Protein AF-A0AAE0BS01-F1 (afdb_monomer)

InterPro domains:
  IPR052055 Hepadnavirus polymerase/reverse transcriptase [PTHR33050] (4-225)

Mean predicted aligned error: 7.92 Å

Organism: NCBI:txid36881

Nearest PDB structures (foldseek):
  6is0-assembly1_A  TM=4.738E-01  e=2.553E-04  Danio rerio
  2ehg-assembly1_A  TM=6.381E-01  e=3.596E-02  Sulfurisphaera tokodaii str. 7
  3hst-assembly4_D  TM=6.557E-01  e=1.379E-01  Mycobacterium tuberculosis
  5dmr-assembly1_A  TM=6.560E-01  e=1.169E+00  Moloney murine leukemia virus isolate Shinnick
  2hb5-assembly1_A  TM=5.130E-01  e=3.511E+00  Moloney murine leukemia virus

Sequence (337 aa):
MDASGWQGGIAYQDRRHIVDFPAHERAPHKSSNFREASTFASTVELLGPEFAGGRMLGRSDNSTTVSLVNRQGTMASELWPVCERLFRAARLYDLDVAAEHIPGKENDLSDGLLRYVRHKDYSDWQYRRDEFESLGQHTVYPFTLDGGADPVGTNSHLPRFCSVVDSFLRRDLRGEHVYASPDFSVIGEYLKHFLEHYRSSPGDTSGVFVLPVWDTYDWWPLVRGGRVLKYYPRGSHLFTSPEWRHLQQPDGSYAFGSERAFRGPTHWAVVVLYFPPTVPCRRGVTGAQAVGEAGGRGAGRRVPVLSGDAQRDRRLLSGLRPDVVPAMLYGQHSTAA

Structure (mmCIF, N/CA/C/O backbone):
data_AF-A0AAE0BS01-F1
#
_entry.id   AF-A0AAE0BS01-F1
#
loop_
_atom_site.group_PDB
_atom_site.id
_atom_site.type_symbol
_atom_site.label_atom_id
_atom_site.label_alt_id
_atom_site.label_comp_id
_atom_site.label_asym_id
_atom_site.label_entity_id
_atom_site.label_seq_id
_atom_site.pdbx_PDB_ins_code
_atom_site.Cartn_x
_atom_site.Cartn_y
_atom_site.Cartn_z
_atom_site.occupancy
_atom_site.B_iso_or_equiv
_atom_site.auth_seq_id
_atom_site.auth_comp_id
_atom_site.auth_asym_id
_atom_site.auth_atom_id
_atom_site.pdbx_PDB_model_num
ATOM 1 N N . MET A 1 1 ? 3.984 -1.306 -18.015 1.00 88.25 1 MET A N 1
ATOM 2 C CA . MET A 1 1 ? 5.355 -0.861 -17.666 1.00 88.25 1 MET A CA 1
ATOM 3 C C . MET A 1 1 ? 5.605 0.465 -18.345 1.00 88.25 1 MET A C 1
ATOM 5 O O . MET A 1 1 ? 4.946 0.715 -19.351 1.00 88.25 1 MET A O 1
ATOM 9 N N . ASP A 1 2 ? 6.484 1.303 -17.799 1.00 89.56 2 ASP A N 1
ATOM 10 C CA . ASP A 1 2 ? 6.822 2.630 -18.345 1.00 89.56 2 ASP A CA 1
ATOM 11 C C . ASP A 1 2 ? 8.153 3.148 -17.751 1.00 89.56 2 ASP A C 1
ATOM 13 O O . ASP A 1 2 ? 8.617 2.595 -16.752 1.00 89.56 2 ASP A O 1
ATOM 17 N N . ALA A 1 3 ? 8.797 4.161 -18.345 1.00 86.38 3 ALA A N 1
ATOM 18 C CA . ALA A 1 3 ? 10.058 4.724 -17.856 1.00 86.38 3 ALA A CA 1
ATOM 19 C C . ALA A 1 3 ? 10.140 6.262 -17.840 1.00 86.38 3 ALA A C 1
ATOM 21 O O . ALA A 1 3 ? 9.717 6.964 -18.751 1.00 86.38 3 ALA A O 1
ATOM 22 N N . SER A 1 4 ? 10.792 6.793 -16.803 1.00 89.81 4 SER A N 1
ATOM 23 C CA . SER A 1 4 ? 11.146 8.207 -16.653 1.00 89.81 4 SER A CA 1
ATOM 24 C C . SER A 1 4 ? 12.563 8.488 -17.157 1.00 89.81 4 SER A C 1
ATOM 26 O O . SER A 1 4 ? 13.220 7.634 -17.752 1.00 89.81 4 SER A O 1
ATOM 28 N N . GLY A 1 5 ? 13.080 9.694 -16.902 1.00 87.12 5 GLY A N 1
ATOM 29 C CA . GLY A 1 5 ? 14.484 10.030 -17.141 1.00 87.12 5 GLY A CA 1
ATOM 30 C C . GLY A 1 5 ? 15.481 9.222 -16.300 1.00 87.12 5 GLY A C 1
ATOM 31 O O . GLY A 1 5 ? 16.638 9.113 -16.695 1.00 87.12 5 GLY A O 1
ATOM 32 N N . TRP A 1 6 ? 15.073 8.658 -15.164 1.00 88.00 6 TRP A N 1
ATOM 33 C CA . TRP A 1 6 ? 15.993 8.085 -14.172 1.00 88.00 6 TRP A CA 1
ATOM 34 C C . TRP A 1 6 ? 15.624 6.678 -13.694 1.00 88.00 6 TRP A C 1
ATOM 36 O O . TRP A 1 6 ? 16.510 5.986 -13.196 1.00 88.00 6 TRP A O 1
ATOM 46 N N . GLN A 1 7 ? 14.379 6.233 -13.886 1.00 91.75 7 GLN A N 1
ATOM 47 C CA . GLN A 1 7 ? 13.918 4.917 -13.432 1.00 91.75 7 GLN A CA 1
ATOM 48 C C . GLN A 1 7 ? 12.757 4.371 -14.277 1.00 91.75 7 GLN A C 1
ATOM 50 O O . GLN A 1 7 ? 12.096 5.122 -14.992 1.00 91.75 7 GLN A O 1
ATOM 55 N N . GLY A 1 8 ? 12.494 3.070 -14.171 1.00 93.38 8 GLY A N 1
ATOM 56 C CA . GLY A 1 8 ? 11.347 2.376 -14.759 1.00 93.38 8 GLY A CA 1
ATOM 57 C C . GLY A 1 8 ? 10.316 1.947 -13.716 1.00 93.38 8 GLY A C 1
ATOM 58 O O . GLY A 1 8 ? 10.683 1.591 -12.600 1.00 93.38 8 GLY A O 1
ATOM 59 N N . GLY A 1 9 ? 9.038 1.946 -14.085 1.00 94.88 9 GLY A N 1
ATOM 60 C CA . GLY A 1 9 ? 7.922 1.434 -13.293 1.00 94.88 9 GLY A CA 1
ATOM 61 C C . GLY A 1 9 ? 7.364 0.140 -13.886 1.00 94.88 9 GLY A C 1
ATOM 62 O O . GLY A 1 9 ? 7.005 0.076 -15.066 1.00 94.88 9 GLY A O 1
ATOM 63 N N . ILE A 1 10 ? 7.267 -0.900 -13.059 1.00 94.56 10 ILE A N 1
ATOM 64 C CA . ILE A 1 10 ? 6.724 -2.210 -13.428 1.00 94.56 10 ILE A CA 1
ATOM 65 C C . ILE A 1 10 ? 5.562 -2.536 -12.494 1.00 94.56 10 ILE A C 1
ATOM 67 O O . ILE A 1 10 ? 5.722 -2.550 -11.275 1.00 94.56 10 ILE A O 1
ATOM 71 N N . ALA A 1 11 ? 4.407 -2.852 -13.074 1.00 93.50 11 ALA A N 1
ATOM 72 C CA . ALA A 1 11 ? 3.248 -3.366 -12.358 1.00 93.50 11 ALA A CA 1
ATOM 73 C C . ALA A 1 11 ? 2.777 -4.671 -13.010 1.00 93.50 11 ALA A C 1
ATOM 75 O O . ALA A 1 11 ? 2.563 -4.718 -14.224 1.00 93.50 11 ALA A O 1
ATOM 76 N N . TYR A 1 12 ? 2.620 -5.723 -12.207 1.00 91.75 12 TYR A N 1
ATOM 77 C CA . TYR A 1 12 ? 2.088 -7.013 -12.641 1.00 91.75 12 TYR A CA 1
ATOM 78 C C . TYR A 1 12 ? 1.274 -7.650 -11.516 1.00 91.75 12 TYR A C 1
ATOM 80 O O . TYR A 1 12 ? 1.813 -7.942 -10.447 1.00 91.75 12 TYR A O 1
ATOM 88 N N . GLN A 1 13 ? -0.015 -7.888 -11.777 1.00 88.81 13 GLN A N 1
ATOM 89 C CA . GLN A 1 13 ? -0.981 -8.284 -10.748 1.00 88.81 13 GLN A CA 1
ATOM 90 C C . GLN A 1 13 ? -0.887 -7.316 -9.555 1.00 88.81 13 GLN A C 1
ATOM 92 O O . GLN A 1 13 ? -1.011 -6.107 -9.743 1.00 88.81 13 GLN A O 1
ATOM 97 N N . ASP A 1 14 ? -0.600 -7.832 -8.363 1.00 89.62 14 ASP A N 1
ATOM 98 C CA . ASP A 1 14 ? -0.470 -7.043 -7.142 1.00 89.62 14 ASP A CA 1
ATOM 99 C C . ASP A 1 14 ? 0.982 -6.627 -6.834 1.00 89.62 14 ASP A C 1
ATOM 101 O O . ASP A 1 14 ? 1.255 -5.972 -5.831 1.00 89.62 14 ASP A O 1
ATOM 105 N N . ARG A 1 15 ? 1.941 -6.983 -7.700 1.00 90.12 15 ARG A N 1
ATOM 106 C CA . ARG A 1 15 ? 3.362 -6.660 -7.519 1.00 90.12 15 ARG A CA 1
ATOM 107 C C . ARG A 1 15 ? 3.751 -5.392 -8.252 1.00 90.12 15 ARG A C 1
ATOM 109 O O . ARG A 1 15 ? 3.322 -5.137 -9.380 1.00 90.12 15 ARG A O 1
ATOM 116 N N . ARG A 1 16 ? 4.609 -4.615 -7.598 1.00 94.31 16 ARG A N 1
ATOM 117 C CA . ARG A 1 16 ? 5.066 -3.302 -8.047 1.00 94.31 16 ARG A CA 1
ATOM 118 C C . ARG A 1 16 ? 6.567 -3.219 -7.856 1.00 94.31 16 ARG A C 1
ATOM 120 O O . ARG A 1 16 ? 7.068 -3.537 -6.784 1.00 94.31 16 ARG A O 1
ATOM 127 N N . HIS A 1 17 ? 7.274 -2.787 -8.889 1.00 92.94 17 HIS A N 1
ATOM 128 C CA . HIS A 1 17 ? 8.721 -2.646 -8.852 1.00 92.94 17 HIS A CA 1
ATOM 129 C C . HIS A 1 17 ? 9.143 -1.335 -9.505 1.00 92.94 17 HIS A C 1
ATOM 131 O O . HIS A 1 17 ? 8.585 -0.922 -10.523 1.00 92.94 17 HIS A O 1
ATOM 137 N N . ILE A 1 18 ? 10.152 -0.706 -8.909 1.00 92.88 18 ILE A N 1
ATOM 138 C CA . ILE A 1 18 ? 10.862 0.435 -9.479 1.00 92.88 18 ILE A CA 1
ATOM 139 C C . ILE A 1 18 ? 12.265 -0.044 -9.843 1.00 92.88 18 ILE A C 1
ATOM 141 O O . ILE A 1 18 ? 12.929 -0.701 -9.041 1.00 92.88 18 ILE A O 1
ATOM 145 N N . VAL A 1 19 ? 12.685 0.246 -11.070 1.00 91.12 19 VAL A N 1
ATOM 146 C CA . VAL A 1 19 ? 14.003 -0.111 -11.599 1.00 91.12 19 VAL A CA 1
ATOM 147 C C . VAL A 1 19 ? 14.815 1.161 -11.760 1.00 91.12 19 VAL A C 1
ATOM 14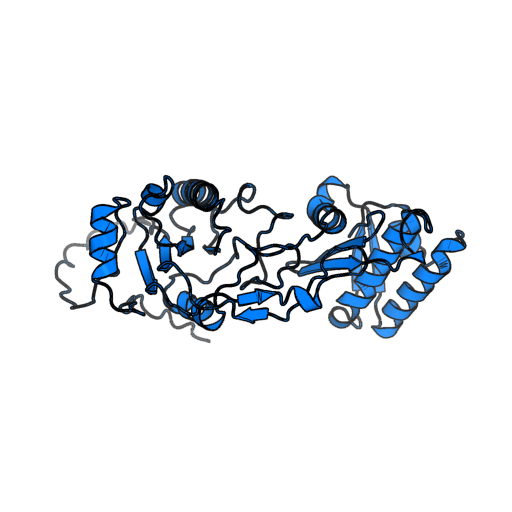9 O O . VAL A 1 19 ? 14.583 1.921 -12.697 1.00 91.12 19 VAL A O 1
ATOM 152 N N . ASP A 1 20 ? 15.777 1.387 -10.872 1.00 89.69 20 ASP A N 1
ATOM 153 C CA . ASP A 1 20 ? 16.706 2.508 -10.995 1.00 89.69 20 ASP A CA 1
ATOM 154 C C . ASP A 1 20 ? 17.669 2.278 -12.162 1.00 89.69 20 ASP A C 1
ATOM 156 O O . ASP A 1 20 ? 18.364 1.261 -12.225 1.00 89.69 20 ASP A O 1
ATOM 160 N N . PHE A 1 21 ? 17.759 3.240 -13.082 1.00 90.12 21 PHE A N 1
ATOM 161 C CA . PHE A 1 21 ? 18.754 3.158 -14.146 1.00 90.12 21 PHE A CA 1
ATOM 162 C C . PHE A 1 21 ? 20.135 3.555 -13.615 1.00 90.12 21 PHE A C 1
ATOM 164 O O . PHE A 1 21 ? 20.248 4.515 -12.840 1.00 90.12 21 PHE A O 1
ATOM 171 N N . PRO A 1 22 ? 21.220 2.889 -14.047 1.00 89.69 22 PRO A N 1
ATOM 172 C CA . PRO A 1 22 ? 22.570 3.352 -13.753 1.00 89.69 22 PRO A CA 1
ATOM 173 C C . PRO A 1 22 ? 22.818 4.711 -14.422 1.00 89.69 22 PRO A C 1
ATOM 175 O O . PRO A 1 22 ? 22.227 5.018 -15.454 1.00 89.69 22 PRO A O 1
ATOM 178 N N . ALA A 1 23 ? 23.721 5.529 -13.869 1.00 88.69 23 ALA A N 1
ATOM 179 C CA . ALA A 1 23 ? 23.925 6.919 -14.306 1.00 88.69 23 ALA A CA 1
ATOM 180 C C . ALA A 1 23 ? 24.120 7.083 -15.830 1.00 88.69 23 ALA A C 1
ATOM 182 O O . ALA A 1 23 ? 23.590 8.020 -16.418 1.00 88.69 23 ALA A O 1
ATOM 183 N N . HIS A 1 24 ? 24.811 6.141 -16.479 1.00 91.31 24 HIS A N 1
ATOM 184 C CA . HIS A 1 24 ? 25.068 6.158 -17.924 1.00 91.31 24 HIS A CA 1
ATOM 185 C C . HIS A 1 24 ? 23.852 5.779 -18.797 1.00 91.31 24 HIS A C 1
ATOM 187 O O . HIS A 1 24 ? 23.903 5.954 -20.013 1.00 91.31 24 HIS A O 1
ATOM 193 N N . GLU A 1 25 ? 22.773 5.267 -18.199 1.00 92.06 25 GLU A N 1
ATOM 194 C CA . GLU A 1 25 ? 21.495 4.959 -18.859 1.00 92.06 25 GLU A CA 1
ATOM 195 C C . GLU A 1 25 ? 20.396 5.998 -18.572 1.00 92.06 25 GLU A C 1
ATOM 197 O O . GLU A 1 25 ? 19.340 5.988 -19.209 1.00 92.06 25 GLU A O 1
ATOM 202 N N . ARG A 1 26 ? 20.638 6.931 -17.642 1.00 91.88 26 ARG A N 1
ATOM 203 C CA . ARG A 1 26 ? 19.703 8.017 -17.310 1.00 91.88 26 ARG A CA 1
ATOM 204 C C . ARG A 1 26 ? 19.672 9.088 -18.405 1.00 91.88 26 ARG A C 1
ATOM 206 O O . ARG A 1 26 ? 20.561 9.184 -19.249 1.00 91.88 26 ARG A O 1
ATOM 213 N N . ALA A 1 27 ? 18.652 9.938 -18.388 1.00 88.06 27 ALA A N 1
ATOM 214 C CA . ALA A 1 27 ? 18.648 11.180 -1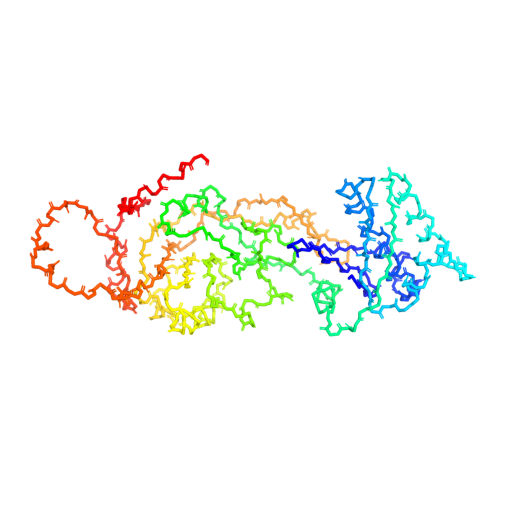9.147 1.00 88.06 27 ALA A CA 1
ATOM 215 C C . ALA A 1 27 ? 19.767 12.119 -18.637 1.00 88.06 27 ALA A C 1
ATOM 217 O O . ALA A 1 27 ? 19.988 12.186 -17.428 1.00 88.06 27 ALA A O 1
ATOM 218 N N . PRO A 1 28 ? 20.462 12.859 -19.520 1.00 90.25 28 PRO A N 1
ATOM 219 C CA . PRO A 1 28 ? 20.287 12.904 -20.974 1.00 90.25 28 PRO A CA 1
ATOM 220 C C . PRO A 1 28 ? 21.122 11.861 -21.751 1.00 90.25 28 PRO A C 1
ATOM 222 O O . PRO A 1 28 ? 21.140 11.908 -22.976 1.00 90.25 28 PRO A O 1
ATOM 225 N N . HIS A 1 29 ? 21.826 10.938 -21.084 1.00 91.69 29 HIS A N 1
ATOM 226 C CA . HIS A 1 29 ? 22.783 10.016 -21.719 1.00 91.69 29 HIS A CA 1
ATOM 227 C C . HIS A 1 29 ? 22.149 9.000 -22.678 1.00 91.69 29 HIS A C 1
ATOM 229 O O . HIS A 1 29 ? 22.772 8.635 -23.676 1.00 91.69 29 HIS A O 1
ATOM 235 N N . LYS A 1 30 ? 20.927 8.540 -22.392 1.00 94.44 30 LYS A N 1
ATOM 236 C CA . LYS A 1 30 ? 20.157 7.650 -23.278 1.00 94.44 30 LYS A CA 1
ATOM 237 C C . LYS A 1 30 ? 18.819 8.261 -23.680 1.00 94.44 30 LYS A C 1
ATOM 239 O O . LYS A 1 30 ? 18.305 9.155 -23.007 1.00 94.44 30 LYS A O 1
ATOM 244 N N . SER A 1 31 ? 18.245 7.776 -24.779 1.00 94.06 31 SER A N 1
ATOM 245 C CA . SER A 1 31 ? 16.915 8.179 -25.248 1.00 94.06 31 SER A CA 1
ATOM 246 C C . SER A 1 31 ? 15.798 7.636 -24.340 1.00 94.06 31 SER A C 1
ATOM 248 O O . SER A 1 31 ? 16.017 6.713 -23.553 1.00 94.06 31 SER A O 1
ATOM 250 N N . SER A 1 32 ? 14.591 8.210 -24.418 1.00 93.06 32 SER A N 1
ATOM 251 C CA . SER A 1 32 ? 13.412 7.650 -23.731 1.00 93.06 32 SER A CA 1
ATOM 252 C C . SER A 1 32 ? 13.097 6.241 -24.232 1.00 93.06 32 SER A C 1
ATOM 254 O O . SER A 1 32 ? 12.956 5.335 -23.422 1.00 93.06 32 SER A O 1
ATOM 256 N N . ASN A 1 33 ? 13.153 6.026 -25.552 1.00 94.88 33 ASN A N 1
ATOM 257 C CA . ASN A 1 33 ? 12.985 4.707 -26.171 1.00 94.88 33 ASN A CA 1
ATOM 258 C C . ASN A 1 33 ? 13.946 3.657 -25.592 1.00 94.88 33 ASN A C 1
ATOM 260 O O . ASN A 1 33 ? 13.536 2.525 -25.354 1.00 94.88 33 ASN A O 1
ATOM 264 N N . PHE A 1 34 ? 15.212 4.017 -25.342 1.00 95.88 34 PHE A N 1
ATOM 265 C CA . PHE A 1 34 ? 16.159 3.114 -24.683 1.00 95.88 34 PHE A CA 1
ATOM 266 C C . PHE A 1 34 ? 15.696 2.740 -23.277 1.00 95.88 34 PHE A C 1
ATOM 268 O O . PHE A 1 34 ? 15.713 1.564 -22.924 1.00 95.88 34 PHE A O 1
ATOM 275 N N . ARG A 1 35 ? 15.287 3.726 -22.475 1.00 95.62 35 ARG A N 1
ATOM 276 C CA . ARG A 1 35 ? 14.876 3.505 -21.084 1.00 95.62 35 ARG A CA 1
ATOM 277 C C . ARG A 1 35 ? 13.600 2.679 -20.988 1.00 95.62 35 ARG A C 1
ATOM 279 O O . ARG A 1 35 ? 13.562 1.740 -20.206 1.00 95.62 35 ARG A O 1
ATOM 286 N N . GLU A 1 36 ? 12.609 2.959 -21.822 1.00 94.69 36 GLU A N 1
ATOM 287 C CA . GLU A 1 36 ? 11.346 2.217 -21.849 1.00 94.69 36 GLU A CA 1
ATOM 288 C C . GLU A 1 36 ? 11.556 0.769 -22.316 1.00 94.69 36 GLU A C 1
ATOM 290 O O . GLU A 1 36 ? 11.081 -0.168 -21.670 1.00 94.69 36 GLU A O 1
ATOM 295 N N . ALA A 1 37 ? 12.379 0.552 -23.349 1.00 95.62 37 ALA A N 1
ATOM 296 C CA . ALA A 1 37 ? 12.765 -0.793 -23.763 1.00 95.62 37 ALA A CA 1
ATOM 297 C C . ALA A 1 37 ? 13.606 -1.509 -22.684 1.00 95.62 37 ALA A C 1
ATOM 299 O O . ALA A 1 37 ? 13.442 -2.709 -22.466 1.00 95.62 37 ALA A O 1
ATOM 300 N N . SER A 1 38 ? 14.486 -0.787 -21.979 1.00 96.12 38 SER A N 1
ATOM 301 C CA . SER A 1 38 ? 15.275 -1.318 -20.856 1.00 96.12 38 SER A CA 1
ATOM 302 C C . SER A 1 38 ? 14.370 -1.739 -19.696 1.00 96.12 38 SER A C 1
ATOM 304 O O . SER A 1 38 ? 14.561 -2.819 -19.144 1.00 96.12 38 SER A O 1
ATOM 306 N N . THR A 1 39 ? 13.327 -0.964 -19.372 1.00 96.31 39 THR A N 1
ATOM 307 C CA . THR A 1 39 ? 12.302 -1.363 -18.392 1.00 96.31 39 THR A CA 1
ATOM 308 C C . THR A 1 39 ? 11.565 -2.625 -18.826 1.00 96.31 39 THR A C 1
ATOM 310 O O . THR A 1 39 ? 11.323 -3.501 -17.992 1.00 96.31 39 THR A O 1
ATOM 313 N N . PHE A 1 40 ? 11.255 -2.772 -20.117 1.00 96.44 40 PHE A N 1
ATOM 314 C CA . PHE A 1 40 ? 10.666 -4.006 -20.636 1.00 96.44 40 PHE A CA 1
ATOM 315 C C . PHE A 1 40 ? 11.611 -5.202 -20.445 1.00 96.44 40 PHE A C 1
ATOM 317 O O . PHE A 1 40 ? 11.194 -6.232 -19.920 1.00 96.44 40 PHE A O 1
ATOM 324 N N . ALA A 1 41 ? 12.893 -5.063 -20.799 1.00 96.25 41 ALA A N 1
ATOM 325 C CA . ALA A 1 41 ? 13.890 -6.112 -20.583 1.00 96.25 41 ALA A CA 1
ATOM 326 C C . ALA A 1 41 ? 14.010 -6.482 -19.094 1.00 96.25 41 ALA A C 1
ATOM 328 O O . ALA A 1 41 ? 13.933 -7.661 -18.756 1.00 96.25 41 ALA A O 1
ATOM 329 N N . SER A 1 42 ? 14.076 -5.491 -18.198 1.00 96.38 42 SER A N 1
ATOM 330 C CA . SER A 1 42 ? 14.076 -5.715 -16.746 1.00 96.38 42 SER A CA 1
ATOM 331 C C . SER A 1 42 ? 12.800 -6.409 -16.254 1.00 96.38 42 SER A C 1
ATOM 333 O O . SER A 1 42 ? 12.855 -7.194 -15.314 1.00 96.38 42 SER A O 1
ATOM 335 N N . THR A 1 43 ? 11.649 -6.168 -16.894 1.00 96.00 43 THR A N 1
ATOM 336 C CA . THR A 1 43 ? 10.391 -6.872 -16.585 1.00 96.00 43 THR A CA 1
ATOM 337 C C . THR A 1 43 ? 10.506 -8.363 -16.908 1.00 96.00 43 THR A C 1
ATOM 339 O O . THR A 1 43 ? 10.112 -9.193 -16.092 1.00 96.00 43 THR A O 1
ATOM 342 N N . VAL A 1 44 ? 11.077 -8.713 -18.064 1.00 96.31 44 VAL A N 1
ATOM 343 C CA . VAL A 1 44 ? 11.294 -10.115 -18.461 1.00 96.31 44 VAL A CA 1
ATOM 344 C C . VAL A 1 44 ? 12.356 -10.782 -17.587 1.00 96.31 44 VAL A C 1
ATOM 346 O O . VAL A 1 44 ? 12.189 -11.932 -17.204 1.00 96.31 44 VAL A O 1
ATOM 349 N N . GLU A 1 45 ? 13.424 -10.074 -17.221 1.00 96.31 45 GLU A N 1
ATOM 350 C CA . GLU A 1 45 ? 14.444 -10.580 -16.292 1.00 96.31 45 GLU A CA 1
ATOM 351 C C . GLU A 1 45 ? 13.853 -10.864 -14.900 1.00 96.31 45 GLU A C 1
ATOM 353 O O . GLU A 1 45 ? 14.156 -11.889 -14.294 1.00 96.31 45 GLU A O 1
ATOM 358 N N . LEU A 1 46 ? 12.983 -9.977 -14.411 1.00 94.88 46 LEU A N 1
ATOM 359 C CA . LEU A 1 46 ? 12.369 -10.082 -13.090 1.00 94.88 46 LEU A CA 1
ATOM 360 C C . LEU A 1 46 ? 11.296 -11.176 -13.014 1.00 94.88 46 LEU A C 1
ATOM 362 O O . LEU A 1 46 ? 11.279 -11.952 -12.063 1.00 94.88 46 LEU A O 1
ATOM 366 N N . LEU A 1 47 ? 10.379 -11.205 -13.984 1.00 95.25 47 LEU A N 1
ATOM 367 C CA . LEU A 1 47 ? 9.211 -12.092 -13.967 1.00 95.25 47 LEU A CA 1
ATOM 368 C C . LEU A 1 47 ? 9.443 -13.395 -14.732 1.00 95.25 47 LEU A C 1
ATOM 370 O O . LEU A 1 47 ? 8.683 -14.346 -14.569 1.00 95.25 47 LEU A O 1
ATOM 374 N N . GLY A 1 48 ? 10.490 -13.463 -15.552 1.00 95.69 48 GLY A N 1
ATOM 375 C CA . GLY A 1 48 ? 10.775 -14.600 -16.418 1.00 95.69 48 GLY A CA 1
ATOM 376 C C . GLY A 1 48 ? 10.797 -15.970 -15.730 1.00 95.69 48 GLY A C 1
ATOM 377 O O . GLY A 1 48 ? 10.209 -16.896 -16.290 1.00 95.69 48 GLY A O 1
ATOM 378 N N . PRO A 1 49 ? 11.362 -16.124 -14.512 1.00 96.44 49 PRO A N 1
ATOM 379 C CA . PRO A 1 49 ? 11.314 -17.393 -13.786 1.00 96.44 49 PRO A CA 1
ATOM 380 C C . PRO A 1 49 ? 9.899 -17.952 -13.571 1.00 96.44 49 PRO A C 1
ATOM 382 O O . PRO A 1 49 ? 9.721 -19.166 -13.556 1.00 96.44 49 PRO A O 1
ATOM 385 N N . GLU A 1 50 ? 8.887 -17.095 -13.414 1.00 94.38 50 GLU A N 1
ATOM 386 C CA . GLU A 1 50 ? 7.501 -17.523 -13.164 1.00 94.38 50 GLU A CA 1
ATOM 387 C C . GLU A 1 50 ? 6.761 -17.957 -14.422 1.00 94.38 50 GLU A C 1
ATOM 389 O O . GLU A 1 50 ? 5.785 -18.700 -14.343 1.00 94.38 50 GLU A O 1
ATOM 394 N N . PHE A 1 51 ? 7.218 -17.491 -15.580 1.00 94.94 51 PHE A N 1
ATOM 395 C CA . PHE A 1 51 ? 6.634 -17.833 -16.869 1.00 94.94 51 PHE A CA 1
ATOM 396 C C . PHE A 1 51 ? 7.421 -18.920 -17.596 1.00 94.94 51 PHE A C 1
ATOM 398 O O . PHE A 1 51 ? 7.097 -19.199 -18.746 1.00 94.94 51 PHE A O 1
ATOM 405 N N . ALA A 1 52 ? 8.451 -19.499 -16.969 1.00 95.94 52 ALA A N 1
ATOM 406 C CA . ALA A 1 52 ? 9.430 -20.340 -17.645 1.00 95.94 52 ALA A CA 1
ATOM 407 C C . ALA A 1 52 ? 8.787 -21.470 -18.477 1.00 95.94 52 ALA A C 1
ATOM 409 O O . ALA A 1 52 ? 7.888 -22.167 -18.001 1.00 95.94 52 ALA A O 1
ATOM 410 N N . GLY A 1 53 ? 9.237 -21.640 -19.726 1.00 96.25 53 GLY A N 1
ATOM 411 C CA . GLY A 1 53 ? 8.639 -22.562 -20.707 1.00 96.25 53 GLY A CA 1
ATOM 412 C C . GLY A 1 53 ? 7.288 -22.097 -21.274 1.00 96.25 53 GLY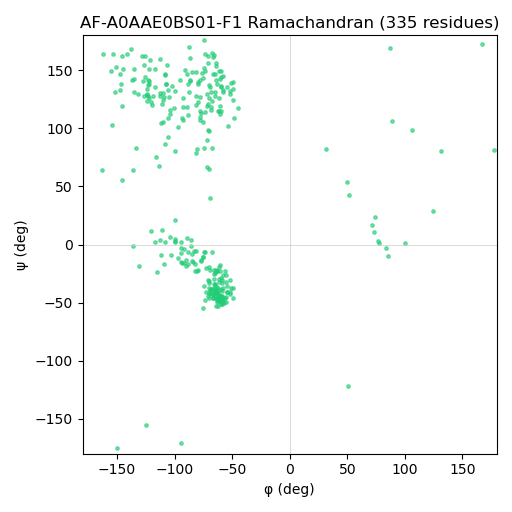 A C 1
ATOM 413 O O . GLY A 1 53 ? 6.553 -22.884 -21.874 1.00 96.25 53 GLY A O 1
ATOM 414 N N . GLY A 1 54 ? 6.906 -20.847 -21.018 1.00 96.81 54 GLY A N 1
ATOM 415 C CA . GLY A 1 54 ? 5.590 -20.293 -21.305 1.00 96.81 54 GLY A CA 1
ATOM 416 C C . GLY A 1 54 ? 5.623 -19.036 -22.171 1.00 96.81 54 GLY A C 1
ATOM 417 O O . GLY A 1 54 ? 6.530 -18.798 -22.966 1.00 96.81 54 GLY A O 1
ATOM 418 N N . ARG A 1 55 ? 4.563 -18.231 -22.037 1.00 96.50 55 ARG A N 1
ATOM 419 C CA . ARG A 1 55 ? 4.348 -17.003 -22.813 1.00 96.50 55 ARG A CA 1
ATOM 420 C C . ARG A 1 55 ? 4.200 -15.803 -21.899 1.00 96.50 55 ARG A C 1
ATOM 422 O O . ARG A 1 55 ? 3.462 -15.870 -20.918 1.00 96.50 55 ARG A O 1
ATOM 429 N N . MET A 1 56 ? 4.826 -14.695 -22.277 1.00 95.94 56 MET A N 1
ATOM 430 C CA . MET A 1 56 ? 4.730 -13.424 -21.569 1.00 95.94 56 MET A CA 1
ATOM 431 C C . MET A 1 56 ? 4.256 -12.323 -22.520 1.00 95.94 56 MET A C 1
ATOM 433 O O . MET A 1 56 ? 4.884 -12.063 -23.544 1.00 95.94 56 MET A O 1
ATOM 437 N N . LEU A 1 57 ? 3.154 -11.658 -22.163 1.00 96.06 57 LEU A N 1
ATOM 438 C CA . LEU A 1 57 ? 2.651 -10.479 -22.869 1.00 96.06 57 LEU A CA 1
ATOM 439 C C . LEU A 1 57 ? 2.935 -9.228 -22.036 1.00 96.06 57 LEU A C 1
ATOM 441 O O . LEU A 1 57 ? 2.304 -9.007 -21.002 1.00 96.06 57 LEU A O 1
ATOM 445 N N . GLY A 1 58 ? 3.874 -8.402 -22.487 1.00 94.94 58 GLY A N 1
ATOM 446 C CA . GLY A 1 58 ? 4.133 -7.102 -21.878 1.00 94.94 58 GLY A CA 1
ATOM 447 C C . GLY A 1 58 ? 3.236 -6.014 -22.466 1.00 94.94 58 GLY A C 1
ATOM 448 O O . GLY A 1 58 ? 2.986 -5.982 -23.667 1.00 94.94 58 GLY A O 1
ATOM 449 N N . ARG A 1 59 ? 2.766 -5.089 -21.628 1.00 95.12 59 ARG A N 1
ATOM 450 C CA . ARG A 1 59 ? 1.956 -3.938 -22.053 1.00 95.12 59 ARG A CA 1
ATOM 451 C C . ARG A 1 59 ? 2.717 -2.634 -21.855 1.00 95.12 59 ARG A C 1
ATOM 453 O O . ARG A 1 59 ? 3.269 -2.398 -20.774 1.00 95.12 59 ARG A O 1
ATOM 460 N N . SER A 1 60 ? 2.737 -1.811 -22.898 1.00 94.25 60 SER A N 1
ATOM 461 C CA . SER A 1 60 ? 3.441 -0.527 -22.953 1.00 94.25 60 SER A CA 1
ATOM 462 C C . SER A 1 60 ? 2.667 0.449 -23.835 1.00 94.25 60 SER A C 1
ATOM 464 O O . SER A 1 60 ? 2.063 0.040 -24.818 1.00 94.25 60 SER A O 1
ATOM 466 N N . ASP A 1 61 ? 2.693 1.734 -23.520 1.00 91.88 61 ASP A N 1
ATOM 467 C CA . ASP A 1 61 ? 2.212 2.814 -24.390 1.00 91.88 61 ASP A CA 1
ATOM 468 C C . ASP A 1 61 ? 3.276 3.295 -25.395 1.00 91.88 61 ASP A C 1
ATOM 470 O O . ASP A 1 61 ? 3.009 4.121 -26.270 1.00 91.88 61 ASP A O 1
ATOM 474 N N . ASN A 1 62 ? 4.482 2.727 -25.348 1.00 94.31 62 ASN A N 1
ATOM 475 C CA . ASN A 1 62 ? 5.551 3.050 -26.275 1.00 94.31 62 ASN A CA 1
ATOM 476 C C . ASN A 1 62 ? 5.583 2.119 -27.480 1.00 94.31 62 ASN A C 1
ATOM 478 O O . ASN A 1 62 ? 6.033 0.969 -27.431 1.00 94.31 62 ASN A O 1
ATOM 482 N N . SER A 1 63 ? 5.174 2.668 -28.619 1.00 94.12 63 SER A N 1
ATOM 483 C CA . SER A 1 63 ? 5.169 1.952 -29.895 1.00 94.12 63 SER A CA 1
ATOM 484 C C . SER A 1 63 ? 6.551 1.443 -30.337 1.00 94.12 63 SER A C 1
ATOM 486 O O . SER A 1 63 ? 6.625 0.387 -30.969 1.00 94.12 63 SER A O 1
ATOM 488 N N . THR A 1 64 ? 7.650 2.127 -29.987 1.00 94.06 64 THR A N 1
ATOM 489 C CA . THR A 1 64 ? 9.016 1.678 -30.321 1.00 94.06 64 THR A CA 1
ATOM 490 C C . THR A 1 64 ? 9.365 0.389 -29.583 1.00 94.06 64 THR A C 1
ATOM 492 O O . THR A 1 64 ? 9.849 -0.554 -30.204 1.00 94.06 64 THR A O 1
ATOM 495 N N . THR A 1 65 ? 9.069 0.322 -28.286 1.00 95.00 65 THR A N 1
ATOM 496 C CA . THR A 1 65 ? 9.272 -0.845 -27.423 1.00 95.00 65 THR A CA 1
ATOM 497 C C . THR A 1 65 ? 8.427 -2.012 -27.916 1.00 95.00 65 THR A C 1
ATOM 499 O O . THR A 1 65 ? 8.955 -3.100 -28.131 1.00 95.00 65 THR A O 1
ATOM 502 N N . VAL A 1 66 ? 7.143 -1.772 -28.206 1.00 96.38 66 VAL A N 1
ATOM 503 C CA . VAL A 1 66 ? 6.242 -2.796 -28.759 1.00 96.38 66 VAL A CA 1
ATOM 504 C C . VAL A 1 66 ? 6.772 -3.350 -30.087 1.00 96.38 66 VAL A C 1
ATOM 506 O O . VAL A 1 66 ? 6.827 -4.564 -30.285 1.00 96.38 66 VAL A O 1
ATOM 509 N N . SER A 1 67 ? 7.207 -2.470 -30.993 1.00 95.62 67 SER A N 1
ATOM 510 C CA . SER A 1 67 ? 7.784 -2.856 -32.285 1.00 95.62 67 SER A CA 1
ATOM 511 C C . SER A 1 67 ? 9.080 -3.655 -32.121 1.00 95.62 67 SER A C 1
ATOM 513 O O . SER A 1 67 ? 9.240 -4.688 -32.768 1.00 95.62 67 SER A O 1
ATOM 515 N N . LEU A 1 68 ? 9.980 -3.213 -31.236 1.00 95.50 68 LEU A N 1
ATOM 516 C CA . LEU A 1 68 ? 11.262 -3.864 -30.955 1.00 95.50 68 LEU A CA 1
ATOM 517 C C . LEU A 1 68 ? 11.069 -5.290 -30.435 1.00 95.50 68 LEU A C 1
ATOM 519 O O . LEU A 1 68 ? 11.719 -6.207 -30.938 1.00 95.50 68 LEU A O 1
ATOM 523 N N . VAL A 1 69 ? 10.167 -5.478 -29.466 1.00 95.25 69 VAL A N 1
ATOM 524 C CA . VAL A 1 69 ? 9.871 -6.791 -28.873 1.00 95.25 69 VAL A CA 1
ATOM 525 C C . VAL A 1 69 ? 9.285 -7.727 -29.928 1.00 95.25 69 VAL A C 1
ATOM 527 O O . VAL A 1 69 ? 9.826 -8.803 -30.165 1.00 95.25 69 VAL A O 1
ATOM 530 N N . ASN A 1 70 ? 8.232 -7.294 -30.627 1.00 96.31 70 ASN A N 1
ATOM 531 C CA . ASN A 1 70 ? 7.506 -8.155 -31.565 1.00 96.31 70 ASN A CA 1
ATOM 532 C C . ASN A 1 70 ? 8.300 -8.483 -32.835 1.00 96.31 70 ASN A C 1
ATOM 534 O O . ASN A 1 70 ? 8.129 -9.555 -33.410 1.00 96.31 70 ASN A O 1
ATOM 538 N N . ARG A 1 71 ? 9.165 -7.573 -33.299 1.00 94.06 71 ARG A N 1
ATOM 539 C CA . ARG A 1 71 ? 10.049 -7.823 -34.452 1.00 94.06 71 ARG A CA 1
ATOM 540 C C . ARG A 1 71 ? 11.337 -8.538 -34.070 1.00 94.06 71 ARG A C 1
ATOM 542 O O . ARG A 1 71 ? 12.098 -8.896 -34.964 1.00 94.06 71 ARG A O 1
ATOM 549 N N . GLN A 1 72 ? 11.587 -8.705 -32.772 1.00 88.94 72 GLN A N 1
ATOM 550 C CA . GLN A 1 72 ? 12.806 -9.296 -32.236 1.00 88.94 72 GLN A CA 1
ATOM 551 C C . GLN A 1 72 ? 14.072 -8.631 -32.803 1.00 88.94 72 GLN A C 1
ATOM 553 O O . GLN A 1 72 ? 15.061 -9.287 -33.129 1.00 88.94 72 GLN A O 1
ATOM 558 N N . GLY A 1 73 ? 14.059 -7.300 -32.901 1.00 87.31 73 GLY A N 1
ATOM 559 C CA . GLY A 1 73 ? 15.197 -6.551 -33.413 1.00 87.31 73 GLY A CA 1
ATOM 560 C C . GLY A 1 73 ? 14.884 -5.097 -33.732 1.00 87.31 73 GLY A C 1
ATOM 561 O O . GLY A 1 73 ? 13.741 -4.641 -33.698 1.00 87.31 73 GLY A O 1
ATOM 562 N N . THR A 1 74 ? 15.936 -4.348 -34.048 1.00 91.69 74 THR A N 1
ATOM 563 C CA . THR A 1 74 ? 15.865 -2.914 -34.325 1.00 91.69 74 THR A CA 1
ATOM 564 C C . THR A 1 74 ? 17.029 -2.472 -35.206 1.00 91.69 74 THR A C 1
ATOM 566 O O . THR A 1 74 ? 18.120 -3.032 -35.143 1.00 91.69 74 THR A O 1
ATOM 569 N N . MET A 1 75 ? 16.799 -1.443 -36.022 1.00 90.06 75 MET A N 1
ATOM 570 C CA . MET A 1 75 ? 17.861 -0.782 -36.790 1.00 90.06 75 MET A CA 1
ATOM 571 C C . MET A 1 75 ? 18.574 0.304 -35.973 1.00 90.06 75 MET A C 1
ATOM 573 O O . MET A 1 75 ? 19.637 0.778 -36.372 1.00 90.06 75 MET A O 1
ATOM 577 N N . ALA A 1 76 ? 17.999 0.718 -34.838 1.00 91.56 76 ALA A N 1
ATOM 578 C CA . ALA A 1 76 ? 18.577 1.738 -33.975 1.00 91.56 76 ALA A CA 1
ATOM 579 C C . ALA A 1 76 ? 19.713 1.133 -33.150 1.00 91.56 76 ALA A C 1
ATOM 581 O O . ALA A 1 76 ? 19.476 0.343 -32.234 1.00 91.56 76 ALA A O 1
ATOM 582 N N . SER A 1 77 ? 20.952 1.518 -33.462 1.00 92.06 77 SER A N 1
ATOM 583 C CA . SER A 1 77 ? 22.121 0.862 -32.881 1.00 92.06 77 SER A CA 1
ATOM 584 C C . SER A 1 77 ? 22.193 0.984 -31.352 1.00 92.06 77 SER A C 1
ATOM 586 O O . SER A 1 77 ? 22.673 0.083 -30.668 1.00 92.06 77 SER A O 1
ATOM 588 N N . GLU A 1 78 ? 21.655 2.075 -30.806 1.00 93.06 78 GLU A N 1
ATOM 589 C CA . GLU A 1 78 ? 21.601 2.336 -29.367 1.00 93.06 78 GLU A CA 1
ATOM 590 C C . GLU A 1 78 ? 20.754 1.325 -28.577 1.00 93.06 78 GLU A C 1
ATOM 592 O O . GLU A 1 78 ? 20.984 1.164 -27.380 1.00 93.06 78 GLU A O 1
ATOM 597 N N . LEU A 1 79 ? 19.810 0.641 -29.233 1.00 94.50 79 LEU A N 1
ATOM 598 C CA . LEU A 1 79 ? 18.869 -0.294 -28.612 1.00 94.50 79 LEU A CA 1
ATOM 599 C C . LEU A 1 79 ? 19.348 -1.757 -28.659 1.00 94.50 79 LEU A C 1
ATOM 601 O O . LEU A 1 79 ? 18.729 -2.614 -28.026 1.00 94.50 79 LEU A O 1
ATOM 605 N N . TRP A 1 80 ? 20.448 -2.063 -29.361 1.00 93.62 80 TRP A N 1
ATOM 606 C CA . TRP A 1 80 ? 21.004 -3.426 -29.407 1.00 93.62 80 TRP A CA 1
ATOM 607 C C . TRP A 1 80 ? 21.299 -4.017 -28.027 1.00 93.62 80 TRP A C 1
ATOM 609 O O . TRP A 1 80 ? 20.868 -5.146 -27.798 1.00 93.62 80 TRP A O 1
ATOM 619 N N . PRO A 1 81 ? 21.931 -3.293 -27.078 1.00 93.75 81 PRO A N 1
ATOM 620 C CA . PRO A 1 81 ? 22.196 -3.848 -25.750 1.00 93.75 81 PRO A CA 1
ATOM 621 C C . PRO A 1 81 ? 20.919 -4.286 -25.020 1.00 93.75 81 PRO A C 1
ATOM 623 O O . PRO A 1 81 ? 20.914 -5.275 -24.292 1.00 93.75 81 PRO A O 1
ATOM 626 N N . VAL A 1 82 ? 19.810 -3.574 -25.244 1.00 94.75 82 VAL A N 1
ATOM 627 C CA . VAL A 1 82 ? 18.506 -3.914 -24.664 1.00 94.75 82 VAL A CA 1
ATOM 628 C C . VAL A 1 82 ? 17.914 -5.153 -25.338 1.00 94.75 82 VAL A C 1
ATOM 630 O O . VAL A 1 82 ? 17.403 -6.032 -24.648 1.00 94.75 82 VAL A O 1
ATOM 633 N N . CYS A 1 83 ? 18.031 -5.266 -26.666 1.00 94.62 83 CYS A N 1
ATOM 634 C CA . CYS A 1 83 ? 17.618 -6.467 -27.399 1.00 94.62 83 CYS A CA 1
ATOM 635 C C . CYS A 1 83 ? 18.389 -7.704 -26.919 1.00 94.62 83 CYS A C 1
ATOM 637 O O . CYS A 1 83 ? 17.795 -8.750 -26.676 1.00 94.62 83 CYS A O 1
ATOM 639 N N . GLU A 1 84 ? 19.707 -7.584 -26.734 1.00 94.62 84 GLU A N 1
ATOM 640 C CA . GLU A 1 84 ? 20.544 -8.674 -26.228 1.00 94.62 84 GLU A CA 1
ATOM 641 C C . GLU A 1 84 ? 20.125 -9.118 -24.825 1.00 94.62 84 GLU A C 1
ATOM 643 O O . GLU A 1 84 ? 20.019 -10.321 -24.579 1.00 94.62 84 GLU A O 1
ATOM 648 N N . ARG A 1 85 ? 19.849 -8.167 -23.922 1.00 95.69 85 ARG A N 1
ATOM 649 C CA . ARG A 1 85 ? 19.310 -8.455 -22.584 1.00 95.69 85 ARG A CA 1
ATOM 650 C C . ARG A 1 85 ? 17.979 -9.193 -22.665 1.00 95.69 85 ARG A C 1
ATOM 652 O O . ARG A 1 85 ? 17.845 -10.270 -22.086 1.00 95.69 85 ARG A O 1
ATOM 659 N N . LEU A 1 86 ? 17.040 -8.667 -23.450 1.00 95.62 86 LEU A N 1
ATOM 660 C CA . LEU A 1 86 ? 15.720 -9.259 -23.648 1.00 95.62 86 LEU A CA 1
ATOM 661 C C . LEU A 1 86 ? 15.812 -10.694 -24.182 1.00 95.62 86 LEU A C 1
ATOM 663 O O . LEU A 1 86 ? 15.220 -11.600 -23.602 1.00 95.62 86 LEU A O 1
ATOM 667 N N . PHE A 1 87 ? 16.579 -10.933 -25.250 1.00 94.06 87 PHE A N 1
ATOM 668 C CA . PHE A 1 87 ? 16.701 -12.273 -25.834 1.00 94.06 87 PHE A CA 1
ATOM 669 C C . PHE A 1 87 ? 17.476 -13.231 -24.946 1.00 94.06 87 PHE A C 1
ATOM 671 O O . PHE A 1 87 ? 17.170 -14.421 -24.930 1.00 94.06 87 PHE A O 1
ATOM 678 N N . ARG A 1 88 ? 18.466 -12.741 -24.196 1.00 96.75 88 ARG A N 1
ATOM 679 C CA . ARG A 1 88 ? 19.152 -13.559 -23.197 1.00 96.75 88 ARG A CA 1
ATOM 680 C C . ARG A 1 88 ? 18.173 -14.014 -22.121 1.00 96.75 88 ARG A C 1
ATOM 682 O O . ARG A 1 88 ? 18.150 -15.204 -21.834 1.00 96.75 88 ARG A O 1
ATOM 689 N N . ALA A 1 89 ? 17.373 -13.105 -21.565 1.00 96.44 89 ALA A N 1
ATOM 690 C CA . ALA A 1 89 ? 16.377 -13.435 -20.549 1.00 96.44 89 ALA A CA 1
ATOM 691 C C . ALA A 1 89 ? 15.303 -14.383 -21.104 1.00 96.44 89 ALA A C 1
ATOM 693 O O . ALA A 1 89 ? 15.035 -15.421 -20.507 1.00 96.44 89 ALA A O 1
ATOM 694 N N . ALA A 1 90 ? 14.764 -14.091 -22.292 1.00 96.25 90 ALA A N 1
ATOM 695 C CA . ALA A 1 90 ? 13.778 -14.947 -22.944 1.00 96.25 90 ALA A CA 1
ATOM 696 C C . ALA A 1 90 ? 14.319 -16.365 -23.187 1.00 96.25 90 ALA A C 1
ATOM 698 O O . ALA A 1 90 ? 13.650 -17.337 -22.866 1.00 96.25 90 ALA A O 1
ATOM 699 N N . ARG A 1 91 ? 15.561 -16.507 -23.671 1.00 96.88 91 ARG A N 1
ATOM 700 C CA . ARG A 1 91 ? 16.197 -17.823 -23.856 1.00 96.88 91 ARG A CA 1
ATOM 701 C C . ARG A 1 91 ? 16.499 -18.529 -22.541 1.00 96.88 91 ARG A C 1
ATOM 703 O O . ARG A 1 91 ? 16.329 -19.738 -22.463 1.00 96.88 91 ARG A O 1
ATOM 710 N N . LEU A 1 92 ? 16.974 -17.796 -21.533 1.00 97.69 92 LEU A N 1
ATOM 711 C CA . LEU A 1 92 ? 17.311 -18.357 -20.223 1.00 97.69 92 LEU A CA 1
ATOM 712 C C . LEU A 1 92 ? 16.102 -19.044 -19.579 1.00 97.69 92 LEU A C 1
ATOM 714 O O . LEU A 1 92 ? 16.263 -20.077 -18.937 1.00 97.69 92 LEU A O 1
ATOM 718 N N . TYR A 1 93 ? 14.915 -18.473 -19.770 1.00 97.75 93 TYR A N 1
ATOM 719 C CA . TYR A 1 93 ? 13.668 -18.965 -19.194 1.00 97.75 93 TYR A CA 1
ATOM 720 C C . TYR A 1 93 ? 12.773 -19.703 -20.202 1.00 97.75 93 TYR A C 1
ATOM 722 O O . TYR A 1 93 ? 11.658 -20.060 -19.846 1.00 97.75 93 TYR A O 1
ATOM 730 N N . ASP A 1 94 ? 13.234 -19.942 -21.434 1.00 97.50 94 ASP A N 1
ATOM 731 C CA . ASP A 1 94 ? 12.436 -20.547 -22.514 1.00 97.50 94 ASP A CA 1
ATOM 732 C C . ASP A 1 94 ? 11.066 -19.858 -22.705 1.00 97.50 94 ASP A C 1
ATOM 734 O O . ASP A 1 94 ? 10.004 -20.469 -22.607 1.00 97.50 94 ASP A O 1
ATOM 738 N N . LEU A 1 95 ? 11.093 -18.535 -22.889 1.00 96.56 95 LEU A N 1
ATOM 739 C CA . LEU A 1 95 ? 9.908 -17.684 -22.990 1.00 96.56 95 LEU A CA 1
ATOM 740 C C . LEU A 1 95 ? 9.645 -17.235 -24.420 1.00 96.56 95 LEU A C 1
ATOM 742 O O . LEU A 1 95 ? 10.516 -16.659 -25.077 1.00 96.56 95 LEU A O 1
ATOM 746 N N . ASP A 1 96 ? 8.390 -17.359 -24.832 1.00 96.44 96 ASP A N 1
ATOM 747 C CA . ASP A 1 96 ? 7.849 -16.621 -25.967 1.00 96.44 96 ASP A CA 1
ATOM 748 C C . ASP A 1 96 ? 7.293 -15.271 -25.479 1.00 96.44 96 ASP A C 1
ATOM 750 O O . ASP A 1 96 ? 6.333 -15.198 -24.703 1.00 96.44 96 ASP A O 1
ATOM 754 N N . VAL A 1 97 ? 7.967 -14.190 -25.874 1.00 96.88 97 VAL A N 1
ATOM 755 C CA . VAL A 1 97 ? 7.719 -12.831 -25.383 1.00 96.88 97 VAL A CA 1
ATOM 756 C C . VAL A 1 97 ? 7.101 -11.984 -26.487 1.00 96.88 97 VAL A C 1
ATOM 758 O O . VAL A 1 97 ? 7.695 -11.797 -27.548 1.00 96.88 97 VAL A O 1
ATOM 761 N N . ALA A 1 98 ? 5.942 -11.403 -26.194 1.00 97.19 98 ALA A N 1
ATOM 762 C CA . ALA A 1 98 ? 5.248 -10.461 -27.060 1.00 97.19 98 ALA A CA 1
ATOM 763 C C . ALA A 1 98 ? 4.936 -9.159 -26.313 1.00 97.19 98 ALA A C 1
ATOM 765 O O . ALA A 1 98 ? 4.929 -9.105 -25.079 1.00 97.19 98 ALA A O 1
ATOM 766 N N . ALA A 1 99 ? 4.644 -8.104 -27.069 1.00 97.06 99 ALA A N 1
ATOM 767 C CA . ALA A 1 99 ? 4.223 -6.820 -26.533 1.00 97.06 99 ALA A CA 1
ATOM 768 C C . ALA A 1 99 ? 2.921 -6.322 -27.176 1.00 97.06 99 ALA A C 1
ATOM 770 O O . ALA A 1 99 ? 2.721 -6.432 -28.386 1.00 97.06 99 ALA A O 1
ATOM 771 N N . GLU A 1 100 ? 2.058 -5.721 -26.362 1.00 96.69 100 GLU A N 1
ATOM 772 C CA . GLU A 1 100 ? 0.816 -5.068 -26.773 1.00 96.69 100 GLU A CA 1
ATOM 773 C C . GLU A 1 100 ? 0.879 -3.576 -26.438 1.00 96.69 100 GLU A C 1
ATOM 775 O O . GLU A 1 100 ? 1.290 -3.184 -25.341 1.00 96.69 100 GLU A O 1
ATOM 780 N N . HIS A 1 101 ? 0.455 -2.746 -27.394 1.00 96.31 101 HIS A N 1
ATOM 781 C CA . HIS A 1 101 ? 0.320 -1.316 -27.166 1.00 96.31 101 HIS A CA 1
ATOM 782 C C . HIS A 1 101 ? -0.963 -1.016 -26.384 1.00 96.31 101 HIS A C 1
ATOM 784 O O . HIS A 1 101 ? -2.048 -1.373 -26.844 1.00 96.31 101 HIS A O 1
ATOM 790 N N . ILE A 1 102 ? -0.856 -0.287 -25.272 1.00 93.81 102 ILE A N 1
ATOM 791 C CA . ILE A 1 102 ? -2.007 0.204 -24.500 1.00 93.81 102 ILE A CA 1
ATOM 792 C C . ILE A 1 102 ? -2.054 1.739 -24.477 1.00 93.81 102 ILE A C 1
ATOM 794 O O . ILE A 1 102 ? -1.012 2.382 -24.569 1.00 93.81 102 ILE A O 1
ATOM 798 N N . PRO A 1 103 ? -3.235 2.371 -24.359 1.00 91.00 103 PRO A N 1
ATOM 799 C CA . PRO A 1 103 ? -3.320 3.809 -24.118 1.00 91.00 103 PRO A CA 1
ATOM 800 C C . PRO A 1 103 ? -2.646 4.204 -22.794 1.00 91.00 103 PRO A C 1
ATOM 802 O O . PRO A 1 103 ? -2.828 3.516 -21.794 1.00 91.00 103 PRO A O 1
ATOM 805 N N . GLY A 1 104 ? -1.971 5.359 -22.742 1.00 85.88 104 GLY A N 1
ATOM 806 C CA . GLY A 1 104 ? -1.274 5.821 -21.528 1.00 85.88 104 GLY A CA 1
ATOM 807 C C . GLY A 1 104 ? -2.158 5.891 -20.270 1.00 85.88 104 GLY A C 1
ATOM 808 O O . GLY A 1 104 ? -1.721 5.498 -19.198 1.00 85.88 104 GLY A O 1
ATOM 809 N N . LYS A 1 105 ? -3.443 6.255 -20.415 1.00 86.94 105 LYS A N 1
ATOM 810 C CA . LYS A 1 105 ? -4.447 6.257 -19.321 1.00 86.94 105 LYS A CA 1
ATOM 811 C C . LYS A 1 105 ? -4.706 4.880 -18.683 1.00 86.94 105 LYS A C 1
ATOM 813 O O . LYS A 1 105 ? -5.352 4.783 -17.650 1.00 86.94 105 LYS A O 1
ATOM 818 N N . GLU A 1 106 ? -4.320 3.797 -19.355 1.00 85.25 106 GLU A N 1
ATOM 819 C CA . GLU A 1 106 ? -4.435 2.425 -18.840 1.00 85.25 106 GLU A CA 1
ATOM 820 C C . GLU A 1 106 ? -3.128 1.974 -18.162 1.00 85.25 106 GLU A C 1
ATOM 822 O O . GLU A 1 106 ? -3.067 0.882 -17.600 1.00 85.25 106 GLU A O 1
ATOM 827 N N . ASN A 1 107 ? -2.088 2.820 -18.181 1.00 88.12 107 ASN A N 1
ATOM 828 C CA . ASN A 1 107 ? -0.757 2.567 -17.629 1.00 88.12 107 ASN A CA 1
ATOM 829 C C . ASN A 1 107 ? -0.451 3.424 -16.381 1.00 88.12 107 ASN A C 1
ATOM 831 O O . ASN A 1 107 ? 0.692 3.446 -15.920 1.00 88.12 107 ASN A O 1
ATOM 835 N N . ASP A 1 108 ? -1.469 4.081 -15.807 1.00 88.56 108 ASP A N 1
ATOM 836 C CA . ASP A 1 108 ? -1.363 5.041 -14.696 1.00 88.56 108 ASP A CA 1
ATOM 837 C C . ASP A 1 108 ? -0.520 4.533 -13.513 1.00 88.56 108 ASP A C 1
ATOM 839 O O . ASP A 1 108 ? 0.232 5.295 -12.912 1.00 88.56 108 ASP A O 1
ATOM 843 N N . LEU A 1 109 ? -0.601 3.240 -13.175 1.00 90.00 109 LEU A N 1
ATOM 844 C CA . LEU A 1 109 ? 0.185 2.676 -12.073 1.00 90.00 109 LEU A CA 1
ATOM 845 C C . LEU A 1 109 ? 1.685 2.607 -12.399 1.00 90.00 109 LEU A C 1
ATOM 847 O O . LEU A 1 109 ? 2.509 2.928 -11.544 1.00 90.00 109 LEU A O 1
ATOM 851 N N . SER A 1 110 ? 2.055 2.207 -13.623 1.00 89.50 110 SER A N 1
ATOM 852 C CA . SER A 1 110 ? 3.471 2.191 -14.028 1.00 89.50 110 SER A CA 1
ATOM 853 C C . SER A 1 110 ? 4.018 3.618 -14.128 1.00 89.50 110 SER A C 1
ATOM 855 O O . SER A 1 110 ? 5.142 3.865 -13.688 1.00 89.50 110 SER A O 1
ATOM 857 N N . ASP A 1 111 ? 3.201 4.555 -14.621 1.00 89.06 111 ASP A N 1
ATOM 858 C CA . ASP A 1 111 ? 3.527 5.985 -14.680 1.00 89.06 111 ASP A CA 1
ATOM 859 C C . ASP A 1 111 ? 3.671 6.620 -13.283 1.00 89.06 111 ASP A C 1
ATOM 861 O O . ASP A 1 111 ? 4.596 7.388 -13.012 1.00 89.06 111 ASP A O 1
ATOM 865 N N . GLY A 1 112 ? 2.814 6.247 -12.333 1.00 90.19 112 GLY A N 1
ATOM 866 C CA . GLY A 1 112 ? 2.955 6.656 -10.938 1.00 90.19 112 GLY A CA 1
ATOM 867 C C . GLY A 1 112 ? 4.268 6.161 -10.326 1.00 90.19 112 GLY A C 1
ATOM 868 O O . GLY A 1 112 ? 4.984 6.932 -9.682 1.00 90.19 112 GLY A O 1
ATOM 869 N N . LEU A 1 113 ? 4.620 4.894 -10.567 1.00 92.25 113 LEU A N 1
ATOM 870 C CA . LEU A 1 113 ? 5.843 4.276 -10.045 1.00 92.25 113 LEU A CA 1
ATOM 871 C C . LEU A 1 113 ? 7.113 4.938 -10.598 1.00 92.25 113 LEU A C 1
ATOM 873 O O . LEU A 1 113 ? 8.000 5.281 -9.820 1.00 92.25 113 LEU A O 1
ATOM 877 N N . LEU A 1 114 ? 7.204 5.185 -11.910 1.00 88.06 114 LEU A N 1
ATOM 878 C CA . LEU A 1 114 ? 8.408 5.790 -12.505 1.00 88.06 114 LEU A CA 1
ATOM 879 C C . LEU A 1 114 ? 8.620 7.256 -12.117 1.00 88.06 114 LEU A C 1
ATOM 881 O O . LEU A 1 114 ? 9.749 7.746 -12.196 1.00 88.06 114 LEU A O 1
ATOM 885 N N . ARG A 1 115 ? 7.570 7.972 -11.699 1.00 88.19 115 ARG A N 1
ATOM 886 C CA . ARG A 1 115 ? 7.675 9.365 -11.229 1.00 88.19 115 ARG A CA 1
ATOM 887 C C . ARG A 1 115 ? 7.960 9.461 -9.737 1.00 88.19 115 ARG A C 1
ATOM 889 O O . ARG A 1 115 ? 8.361 10.525 -9.268 1.00 88.19 115 ARG A O 1
ATOM 896 N N . TYR A 1 116 ? 7.753 8.379 -8.990 1.00 90.00 116 TYR A N 1
ATOM 897 C CA . TYR A 1 116 ? 7.898 8.397 -7.545 1.00 90.00 116 TYR A CA 1
ATOM 898 C C . TYR A 1 116 ? 9.369 8.448 -7.129 1.00 90.00 116 TYR A C 1
ATOM 900 O O . TYR A 1 116 ? 10.115 7.490 -7.314 1.00 90.00 116 TYR A O 1
ATOM 908 N N . VAL A 1 117 ? 9.778 9.558 -6.516 1.00 86.94 117 VAL A N 1
ATOM 909 C CA . VAL A 1 117 ? 11.092 9.691 -5.880 1.00 86.94 117 VAL A CA 1
ATOM 910 C C . VAL A 1 117 ? 10.912 9.505 -4.382 1.00 86.94 117 VAL A C 1
ATOM 912 O O . VAL A 1 117 ? 10.215 10.281 -3.725 1.00 86.94 117 VAL A O 1
ATOM 915 N N . ARG A 1 118 ? 11.541 8.466 -3.827 1.00 88.62 118 ARG A N 1
ATOM 916 C CA . ARG A 1 118 ? 11.460 8.198 -2.394 1.00 88.62 118 ARG A CA 1
ATOM 917 C C . ARG A 1 118 ? 12.377 9.151 -1.633 1.00 88.62 118 ARG A C 1
ATOM 919 O O . ARG A 1 118 ? 13.605 9.075 -1.712 1.00 88.62 118 ARG A O 1
ATOM 926 N N . HIS A 1 119 ? 11.759 10.027 -0.856 1.00 88.06 119 HIS A N 1
ATOM 927 C CA . HIS A 1 119 ? 12.442 10.797 0.174 1.00 88.06 119 HIS A CA 1
ATOM 928 C C . HIS A 1 119 ? 12.472 10.014 1.487 1.00 88.06 119 HIS A C 1
ATOM 930 O O . HIS A 1 119 ? 11.809 8.986 1.633 1.00 88.06 119 HIS A O 1
ATOM 936 N N . LYS A 1 120 ? 13.243 10.505 2.460 1.00 86.19 120 LYS A N 1
ATOM 937 C CA . LYS A 1 120 ? 13.216 9.931 3.802 1.00 86.19 120 LYS A CA 1
ATOM 938 C C . LYS A 1 120 ? 11.812 10.073 4.382 1.00 86.19 120 LYS A C 1
ATOM 940 O O . LYS A 1 120 ? 11.366 11.190 4.639 1.00 86.19 120 LYS A O 1
ATOM 945 N N . ASP A 1 121 ? 11.163 8.941 4.600 1.00 84.62 121 ASP A N 1
ATOM 946 C CA . ASP A 1 121 ? 9.789 8.880 5.069 1.00 84.62 121 ASP A CA 1
ATOM 947 C C . ASP A 1 121 ? 9.760 8.505 6.557 1.00 84.62 121 ASP A C 1
ATOM 949 O O . ASP A 1 121 ? 10.135 7.409 6.971 1.00 84.62 121 ASP A O 1
ATOM 953 N N . TYR A 1 122 ? 9.344 9.439 7.406 1.00 83.69 122 TYR A N 1
ATOM 954 C CA . TYR A 1 122 ? 9.275 9.178 8.842 1.00 83.69 122 TYR A CA 1
ATOM 955 C C . TYR A 1 122 ? 7.993 8.457 9.264 1.00 83.69 122 TYR A C 1
ATOM 957 O O . TYR A 1 122 ? 7.908 8.067 10.431 1.00 83.69 122 TYR A O 1
ATOM 965 N N . SER A 1 123 ? 7.045 8.241 8.350 1.00 86.19 123 SER A N 1
ATOM 966 C CA . SER A 1 123 ? 5.764 7.582 8.599 1.00 86.19 123 SER A CA 1
ATOM 967 C C . SER A 1 123 ? 5.607 6.224 7.911 1.00 86.19 123 SER A C 1
ATOM 969 O O . SER A 1 123 ? 4.578 5.579 8.101 1.00 86.19 123 SER A O 1
ATOM 971 N N . ASP A 1 124 ? 6.643 5.721 7.227 1.00 91.12 124 ASP A N 1
ATOM 972 C CA . ASP A 1 124 ? 6.713 4.348 6.698 1.00 91.12 124 ASP A CA 1
ATOM 973 C C . ASP A 1 124 ? 6.859 3.302 7.822 1.00 91.12 124 ASP A C 1
ATOM 975 O O . ASP A 1 124 ? 7.883 2.629 8.015 1.00 91.12 124 ASP A O 1
ATOM 979 N N . TRP A 1 125 ? 5.834 3.204 8.654 1.00 93.44 125 TRP A N 1
ATOM 980 C CA . TRP A 1 125 ? 5.779 2.274 9.763 1.00 93.44 125 TRP A CA 1
ATOM 981 C C . TRP A 1 125 ? 4.959 1.060 9.369 1.00 93.44 125 TRP A C 1
ATOM 983 O O . TRP A 1 125 ? 3.843 1.174 8.880 1.00 93.44 125 TRP A O 1
ATOM 993 N N . GLN A 1 126 ? 5.506 -0.119 9.642 1.00 95.94 126 GLN A N 1
ATOM 994 C CA . GLN A 1 126 ? 4.786 -1.375 9.495 1.00 95.94 126 GLN A CA 1
ATOM 995 C C . GLN A 1 126 ? 4.417 -1.861 10.881 1.00 95.94 126 GLN A C 1
ATOM 997 O O . GLN A 1 126 ? 5.286 -1.984 11.754 1.00 95.94 126 GLN A O 1
ATOM 1002 N N . TYR A 1 127 ? 3.136 -2.145 11.070 1.00 96.44 127 TYR A N 1
ATOM 1003 C CA . TYR A 1 127 ? 2.661 -2.854 12.244 1.00 96.44 127 TYR A CA 1
ATOM 1004 C C . TYR A 1 127 ? 3.293 -4.247 12.301 1.00 96.44 127 TYR A C 1
ATOM 1006 O O . TYR A 1 127 ? 3.649 -4.841 11.290 1.00 96.44 127 TYR A O 1
ATOM 1014 N N . ARG A 1 128 ? 3.506 -4.791 13.488 1.00 95.50 128 ARG A N 1
ATOM 1015 C CA . ARG A 1 128 ? 4.140 -6.100 13.627 1.00 95.50 128 ARG A CA 1
ATOM 1016 C C . ARG A 1 128 ? 3.364 -7.193 12.883 1.00 95.50 128 ARG A C 1
ATOM 1018 O O . ARG A 1 128 ? 2.149 -7.298 13.017 1.00 95.50 128 ARG A O 1
ATOM 1025 N N . ARG A 1 129 ? 4.072 -8.008 12.091 1.00 94.69 129 ARG A N 1
ATOM 1026 C CA . ARG A 1 129 ? 3.454 -9.035 11.234 1.00 94.69 129 ARG A CA 1
ATOM 1027 C C . ARG A 1 129 ? 2.715 -10.103 12.037 1.00 94.69 129 ARG A C 1
ATOM 1029 O O . ARG A 1 129 ? 1.600 -10.447 11.672 1.00 94.69 129 ARG A O 1
ATOM 1036 N N . ASP A 1 130 ? 3.291 -10.554 13.143 1.00 94.50 130 ASP A N 1
ATOM 1037 C CA . ASP A 1 130 ? 2.654 -11.504 14.057 1.00 94.50 130 ASP A CA 1
ATOM 1038 C C . ASP A 1 130 ? 1.381 -10.925 14.693 1.00 94.50 130 ASP A C 1
ATOM 1040 O O . ASP A 1 130 ? 0.361 -11.605 14.825 1.00 94.50 130 ASP A O 1
ATOM 1044 N N . GLU A 1 131 ? 1.402 -9.632 15.018 1.00 94.94 131 GLU A N 1
ATOM 1045 C CA . GLU A 1 131 ? 0.215 -8.939 15.503 1.00 94.94 131 GLU A CA 1
ATOM 1046 C C . GLU A 1 131 ? -0.858 -8.838 14.416 1.00 94.94 131 GLU A C 1
ATOM 1048 O O . GLU A 1 131 ? -2.007 -9.181 14.685 1.00 94.94 131 GLU A O 1
ATOM 1053 N N . PHE A 1 132 ? -0.494 -8.452 13.188 1.00 96.44 132 PHE A N 1
ATOM 1054 C CA . PHE A 1 132 ? -1.399 -8.437 12.034 1.00 96.44 132 PHE A CA 1
ATOM 1055 C C . PHE A 1 132 ? -2.048 -9.808 11.787 1.00 96.44 132 PHE A C 1
ATOM 1057 O O . PHE A 1 132 ? -3.270 -9.895 11.675 1.00 96.44 132 PHE A O 1
ATOM 1064 N N . GLU A 1 133 ? -1.259 -10.883 11.754 1.00 94.88 133 GLU A N 1
ATOM 1065 C CA . GLU A 1 133 ? -1.746 -12.247 11.508 1.00 94.88 133 GLU A CA 1
ATOM 1066 C C . GLU A 1 133 ? -2.771 -12.683 12.561 1.00 94.88 133 GLU A C 1
ATOM 1068 O O . GLU A 1 133 ? -3.794 -13.289 12.236 1.00 94.88 133 GLU A O 1
ATOM 1073 N N . SER A 1 134 ? -2.557 -12.302 13.823 1.00 93.12 134 SER A N 1
ATOM 1074 C CA . SER A 1 134 ? -3.517 -12.588 14.889 1.00 93.12 134 SER A CA 1
ATOM 1075 C C . SER A 1 134 ? -4.854 -11.848 14.723 1.00 93.12 134 SER A C 1
ATOM 1077 O O . SER A 1 134 ? -5.879 -12.339 15.190 1.00 93.12 134 SER A O 1
ATOM 1079 N N . LEU A 1 135 ? -4.896 -10.702 14.025 1.00 93.19 135 LEU A N 1
ATOM 1080 C CA . LEU A 1 135 ? -6.146 -9.964 13.792 1.00 93.19 135 LEU A CA 1
ATOM 1081 C C . LEU A 1 135 ? -7.125 -10.754 12.923 1.00 93.19 135 LEU A C 1
ATOM 1083 O O . LEU A 1 135 ? -8.328 -10.694 13.176 1.00 93.19 135 LEU A O 1
ATOM 1087 N N . GLY A 1 136 ? -6.622 -11.529 11.956 1.00 88.19 136 GLY A N 1
ATOM 1088 C CA . GLY A 1 136 ? -7.448 -12.361 11.074 1.00 88.19 136 GLY A CA 1
ATOM 1089 C C . GLY A 1 136 ? -8.268 -13.418 11.823 1.00 88.19 136 GLY A C 1
ATOM 1090 O O . GLY A 1 136 ? -9.317 -13.841 11.352 1.00 88.19 136 GLY A O 1
ATOM 1091 N N . GLN A 1 137 ? -7.844 -13.799 13.032 1.00 87.56 137 GLN A N 1
ATOM 1092 C CA . GLN A 1 137 ? -8.577 -14.724 13.907 1.00 87.56 137 GLN A CA 1
ATOM 1093 C C . GLN A 1 137 ? -9.791 -14.069 14.589 1.00 87.56 137 GLN A C 1
ATOM 1095 O O . GLN A 1 137 ? -10.599 -14.746 15.228 1.00 87.56 137 GLN A O 1
ATOM 1100 N N . HIS A 1 138 ? -9.912 -12.744 14.496 1.00 87.00 138 HIS A N 1
ATOM 1101 C CA . HIS A 1 138 ? -10.939 -11.948 15.166 1.00 87.00 138 HIS A CA 1
ATOM 1102 C C . HIS A 1 138 ? -11.879 -11.228 14.192 1.00 87.00 138 HIS A C 1
ATOM 1104 O O . HIS A 1 138 ? -12.780 -10.506 14.631 1.00 87.00 138 HIS A O 1
ATOM 1110 N N . THR A 1 139 ? -11.697 -11.427 12.888 1.00 89.69 139 THR A N 1
ATOM 1111 C CA . THR A 1 139 ? -12.548 -10.883 11.828 1.00 89.69 139 THR A CA 1
ATOM 1112 C C . THR A 1 139 ? -13.412 -11.975 11.211 1.00 89.69 139 THR A C 1
ATOM 1114 O O . THR A 1 139 ? -13.089 -13.156 11.263 1.00 89.69 139 THR A O 1
ATOM 1117 N N . VAL A 1 140 ? -14.556 -11.582 10.645 1.00 88.31 140 VAL A N 1
ATOM 1118 C CA . VAL A 1 140 ? -15.480 -12.535 10.000 1.00 88.31 140 VAL A CA 1
ATOM 1119 C C . VAL A 1 140 ? -14.941 -13.008 8.650 1.00 88.31 140 VAL A C 1
ATOM 1121 O O . VAL A 1 140 ? -15.129 -14.160 8.276 1.00 88.31 140 VAL A O 1
ATOM 1124 N N . TYR A 1 141 ? -14.267 -12.110 7.934 1.00 90.81 141 TYR A N 1
ATOM 1125 C CA . TYR A 1 141 ? -13.734 -12.351 6.603 1.00 90.81 141 TYR A CA 1
ATOM 1126 C C . TYR A 1 141 ? -12.215 -12.126 6.590 1.00 90.81 141 TYR A C 1
ATOM 1128 O O . TYR A 1 141 ? -11.720 -11.310 7.383 1.00 90.81 141 TYR A O 1
ATOM 1136 N N . PRO A 1 142 ? -11.475 -12.825 5.709 1.00 94.88 142 PRO A N 1
ATOM 1137 C CA . PRO A 1 142 ? -10.077 -12.519 5.434 1.00 94.88 142 PRO A CA 1
ATOM 1138 C C . PRO A 1 142 ? -9.921 -11.097 4.896 1.00 94.88 142 PRO A C 1
ATOM 1140 O O . PRO A 1 142 ? -10.801 -10.596 4.196 1.00 94.88 142 PRO A O 1
ATOM 1143 N N . PHE A 1 143 ? -8.786 -10.463 5.185 1.00 97.81 143 PHE A N 1
ATOM 1144 C CA . PHE A 1 143 ? -8.486 -9.159 4.607 1.00 97.81 143 PHE A CA 1
ATOM 1145 C C . PHE A 1 143 ? -8.204 -9.273 3.110 1.00 97.81 143 PHE A C 1
ATOM 1147 O O . PHE A 1 143 ? -7.481 -10.165 2.668 1.00 97.81 143 PHE A O 1
ATOM 1154 N N . THR A 1 144 ? -8.751 -8.341 2.338 1.00 97.69 144 THR A N 1
ATOM 1155 C CA . THR A 1 144 ? -8.631 -8.310 0.875 1.00 97.69 144 THR A CA 1
ATOM 1156 C C . THR A 1 144 ? -7.739 -7.179 0.380 1.00 97.69 144 THR A C 1
ATOM 1158 O O . THR A 1 144 ? -7.316 -7.211 -0.778 1.00 97.69 144 THR A O 1
ATOM 1161 N N . LEU A 1 145 ? -7.467 -6.183 1.229 1.00 98.25 145 LEU A N 1
ATOM 1162 C CA . LEU A 1 145 ? -6.737 -4.970 0.877 1.00 98.25 145 LEU A CA 1
ATOM 1163 C C . LEU A 1 145 ? -5.995 -4.397 2.089 1.00 98.25 145 LEU A C 1
ATOM 1165 O O . LEU A 1 145 ? -6.596 -4.193 3.146 1.00 98.25 145 LEU A O 1
ATOM 1169 N N . ASP A 1 146 ? -4.713 -4.083 1.909 1.00 98.44 146 ASP A N 1
ATOM 1170 C CA . ASP A 1 146 ? -3.951 -3.237 2.827 1.00 98.44 146 ASP A CA 1
ATOM 1171 C C . ASP A 1 146 ? -4.101 -1.773 2.402 1.00 98.44 146 ASP A C 1
ATOM 1173 O O . ASP A 1 146 ? -3.775 -1.386 1.284 1.00 98.44 146 ASP A O 1
ATOM 1177 N N . GLY A 1 147 ? -4.663 -0.947 3.270 1.00 97.50 147 GLY A N 1
ATOM 1178 C CA . GLY A 1 147 ? -5.035 0.419 2.954 1.00 97.50 147 GLY A CA 1
ATOM 1179 C C . GLY A 1 147 ? -3.864 1.392 2.921 1.00 97.50 147 GLY A C 1
ATOM 1180 O O . GLY A 1 147 ? -4.049 2.495 2.416 1.00 97.50 147 GLY A O 1
ATOM 1181 N N . GLY A 1 148 ? -2.685 1.032 3.433 1.00 94.50 148 GLY A N 1
ATOM 1182 C CA . GLY A 1 148 ? -1.567 1.969 3.514 1.00 94.50 148 GLY A CA 1
ATOM 1183 C C . GLY A 1 148 ? -0.214 1.280 3.514 1.00 94.50 148 GLY A C 1
ATOM 1184 O O . GLY A 1 148 ? 0.229 0.784 4.545 1.00 94.50 148 GLY A O 1
ATOM 1185 N N . ALA A 1 149 ? 0.453 1.325 2.365 1.00 95.25 149 ALA A N 1
ATOM 1186 C CA . ALA A 1 149 ? 1.793 0.805 2.172 1.00 95.25 149 ALA A CA 1
ATOM 1187 C C . ALA A 1 149 ? 2.669 1.755 1.336 1.00 95.25 149 ALA A C 1
ATOM 1189 O O . ALA A 1 149 ? 2.190 2.714 0.720 1.00 95.25 149 ALA A O 1
ATOM 1190 N N . ASP A 1 150 ? 3.975 1.494 1.313 1.00 94.12 150 ASP A N 1
ATOM 1191 C CA . ASP A 1 150 ? 4.896 2.161 0.401 1.00 94.12 150 ASP A CA 1
ATOM 1192 C C . ASP A 1 150 ? 4.611 1.756 -1.066 1.00 94.12 150 ASP A C 1
ATOM 1194 O O . ASP A 1 150 ? 3.943 0.750 -1.323 1.00 94.12 150 ASP A O 1
ATOM 1198 N N . PRO A 1 151 ? 5.086 2.524 -2.064 1.00 94.19 151 PRO A N 1
ATOM 1199 C CA . PRO A 1 151 ? 4.771 2.275 -3.473 1.00 94.19 151 PRO A CA 1
ATOM 1200 C C . PRO A 1 151 ? 5.096 0.887 -4.022 1.00 94.19 151 PRO A C 1
ATOM 1202 O O . PRO A 1 151 ? 4.428 0.469 -4.969 1.00 94.19 151 PRO A O 1
ATOM 1205 N N . VAL A 1 152 ? 6.066 0.172 -3.449 1.00 94.06 152 VAL A N 1
ATOM 1206 C CA . VAL A 1 152 ? 6.437 -1.188 -3.878 1.00 94.06 152 VAL A CA 1
ATOM 1207 C C . VAL A 1 152 ? 6.009 -2.264 -2.873 1.00 94.06 152 VAL A C 1
ATOM 1209 O O . VAL A 1 152 ? 6.254 -3.447 -3.098 1.00 94.06 152 VAL A O 1
ATOM 1212 N N . GLY A 1 153 ? 5.335 -1.873 -1.789 1.00 94.75 153 GLY A N 1
ATOM 1213 C CA . GLY A 1 153 ? 4.723 -2.774 -0.819 1.00 94.75 153 GLY A CA 1
ATOM 1214 C C . GLY A 1 153 ? 5.705 -3.472 0.119 1.00 94.75 153 GLY A C 1
ATOM 1215 O O . GLY A 1 153 ? 5.359 -4.526 0.654 1.00 94.75 153 GLY A O 1
ATOM 1216 N N . THR A 1 154 ? 6.909 -2.933 0.362 1.00 93.56 154 THR A N 1
ATOM 1217 C CA . THR A 1 154 ? 7.856 -3.567 1.307 1.00 93.56 154 THR A CA 1
ATOM 1218 C C . THR A 1 154 ? 7.344 -3.571 2.746 1.00 93.56 154 THR A C 1
ATOM 1220 O O . THR A 1 154 ? 7.733 -4.425 3.548 1.00 93.56 154 THR A O 1
ATOM 1223 N N . ASN A 1 155 ? 6.451 -2.643 3.082 1.00 94.81 155 ASN A N 1
ATOM 1224 C CA . ASN A 1 155 ? 5.779 -2.563 4.370 1.00 94.81 155 ASN A CA 1
ATOM 1225 C C . ASN A 1 155 ? 4.348 -3.139 4.369 1.00 94.81 155 ASN A C 1
ATOM 1227 O O . ASN A 1 155 ? 3.709 -3.130 5.420 1.00 94.81 155 ASN A O 1
ATOM 1231 N N . SER A 1 156 ? 3.854 -3.690 3.257 1.00 96.38 156 SER A N 1
ATOM 1232 C CA . SER A 1 156 ? 2.489 -4.216 3.214 1.00 96.38 156 SER A CA 1
ATOM 1233 C C . SER A 1 156 ? 2.354 -5.572 3.912 1.00 96.38 156 SER A C 1
ATOM 1235 O O . SER A 1 156 ? 3.261 -6.416 3.922 1.00 96.38 156 SER A O 1
ATOM 1237 N N . HIS A 1 157 ? 1.189 -5.804 4.507 1.00 97.00 157 HIS A N 1
ATOM 1238 C CA . HIS A 1 157 ? 0.804 -7.099 5.047 1.00 97.00 157 HIS A CA 1
ATOM 1239 C C . HIS A 1 157 ? 0.085 -8.001 4.041 1.00 97.00 157 HIS A C 1
ATOM 1241 O O . HIS A 1 157 ? 0.043 -9.213 4.267 1.00 97.00 157 HIS A O 1
ATOM 1247 N N . LEU A 1 158 ? -0.443 -7.442 2.949 1.00 96.88 158 LEU A N 1
ATOM 1248 C CA . LEU A 1 158 ? -1.248 -8.150 1.954 1.00 96.88 158 LEU A CA 1
ATOM 1249 C C . LEU A 1 158 ? -0.674 -7.945 0.547 1.00 96.88 158 LEU A C 1
ATOM 1251 O O . LEU A 1 158 ? -0.045 -6.924 0.291 1.00 96.88 158 LEU A O 1
ATOM 1255 N N . PRO A 1 159 ? -0.909 -8.877 -0.394 1.00 95.56 159 PRO A N 1
ATOM 1256 C CA . PRO A 1 159 ? -0.501 -8.676 -1.782 1.00 95.56 159 PRO A CA 1
ATOM 1257 C C . PRO A 1 159 ? -1.149 -7.431 -2.395 1.00 95.56 159 PRO A C 1
ATOM 1259 O O . PRO A 1 159 ? -0.457 -6.606 -2.975 1.00 95.56 159 PRO A O 1
ATOM 1262 N N . ARG A 1 160 ? -2.467 -7.261 -2.218 1.00 96.62 160 ARG A N 1
ATOM 1263 C CA . ARG A 1 160 ? -3.213 -6.075 -2.663 1.00 96.62 160 ARG A CA 1
ATOM 1264 C C . ARG A 1 160 ? -3.043 -4.950 -1.653 1.00 96.62 160 ARG A C 1
ATOM 1266 O O . ARG A 1 160 ? -3.482 -5.093 -0.510 1.00 96.62 160 ARG A O 1
ATOM 1273 N N . PHE A 1 161 ? -2.495 -3.818 -2.090 1.00 97.25 161 PHE A N 1
ATOM 1274 C CA . PHE A 1 161 ? -2.303 -2.658 -1.225 1.00 97.25 161 PHE A CA 1
ATOM 1275 C C . PHE A 1 161 ? -2.496 -1.312 -1.925 1.00 97.25 161 PHE A C 1
ATOM 1277 O O . PHE A 1 161 ? -2.218 -1.143 -3.114 1.00 97.25 161 PHE A O 1
ATOM 1284 N N . CYS A 1 162 ? -2.919 -0.326 -1.146 1.00 97.06 162 CYS A N 1
ATOM 1285 C CA . CYS A 1 162 ? -2.929 1.077 -1.523 1.00 97.06 162 CYS A CA 1
ATOM 1286 C C . CYS A 1 162 ? -1.610 1.750 -1.118 1.00 97.06 162 CYS A C 1
ATOM 1288 O O . CYS A 1 162 ? -0.976 1.382 -0.132 1.00 97.06 162 CYS A O 1
ATOM 1290 N N . SER A 1 163 ? -1.208 2.767 -1.870 1.00 95.12 163 SER A N 1
ATOM 1291 C CA . SER A 1 163 ? -0.024 3.587 -1.608 1.00 95.12 163 SER A CA 1
ATOM 1292 C C . SER A 1 163 ? -0.240 5.010 -2.126 1.00 95.12 163 SER A C 1
ATOM 1294 O O . SER A 1 163 ? -1.305 5.362 -2.627 1.00 95.12 163 SER A O 1
ATOM 1296 N N . VAL A 1 164 ? 0.780 5.860 -2.049 1.00 92.75 164 VAL A N 1
ATOM 1297 C CA . VAL A 1 164 ? 0.746 7.207 -2.645 1.00 92.75 164 VAL A CA 1
ATOM 1298 C C . VAL A 1 164 ? 0.532 7.187 -4.170 1.00 92.75 164 VAL A C 1
ATOM 1300 O O . VAL A 1 164 ? -0.077 8.114 -4.702 1.00 92.75 164 VAL A O 1
ATOM 1303 N N . VAL A 1 165 ? 0.967 6.131 -4.869 1.00 92.94 165 VAL A N 1
ATOM 1304 C CA . VAL A 1 165 ? 0.778 5.986 -6.329 1.00 92.94 165 VAL A CA 1
ATOM 1305 C C . VAL A 1 165 ? -0.501 5.225 -6.709 1.00 92.94 165 VAL A C 1
ATOM 1307 O O . VAL A 1 165 ? -0.948 5.330 -7.844 1.00 92.94 165 VAL A O 1
ATOM 1310 N N . ASP A 1 166 ? -1.122 4.515 -5.762 1.00 93.75 166 ASP A N 1
ATOM 1311 C CA . ASP A 1 166 ? -2.431 3.855 -5.899 1.00 93.75 166 ASP A CA 1
ATOM 1312 C C . ASP A 1 166 ? -3.285 4.166 -4.662 1.00 93.75 166 ASP A C 1
ATOM 1314 O O . ASP A 1 166 ? -3.278 3.443 -3.664 1.00 93.75 166 ASP A O 1
ATOM 1318 N N . SER A 1 167 ? -3.929 5.332 -4.681 1.00 95.00 167 SER A N 1
ATOM 1319 C CA . SER A 1 167 ? -4.440 5.979 -3.471 1.00 95.00 167 SER A CA 1
ATOM 1320 C C . SER A 1 167 ? -5.665 5.288 -2.871 1.00 95.00 167 SER A C 1
ATOM 1322 O O . SER A 1 167 ? -6.700 5.148 -3.524 1.00 95.00 167 SER A O 1
ATOM 1324 N N . PHE A 1 168 ? -5.601 5.017 -1.562 1.00 97.56 168 PHE A N 1
ATOM 1325 C CA . PHE A 1 168 ? -6.744 4.571 -0.759 1.00 97.56 168 PHE A CA 1
ATOM 1326 C C . PHE A 1 168 ? -7.961 5.490 -0.910 1.00 97.56 168 PHE A C 1
ATOM 1328 O O . PHE A 1 168 ? -9.076 5.012 -1.087 1.00 97.56 168 PHE A O 1
ATOM 1335 N N . LEU A 1 169 ? -7.732 6.807 -0.915 1.00 97.62 169 LEU A N 1
ATOM 1336 C CA . LEU A 1 169 ? -8.771 7.844 -0.963 1.00 97.62 169 LEU A CA 1
ATOM 1337 C C . LEU A 1 169 ? -9.431 7.997 -2.342 1.00 97.62 169 LEU A C 1
ATOM 1339 O O . LEU A 1 169 ? -10.369 8.772 -2.494 1.00 97.62 169 LEU A O 1
ATOM 1343 N N . ARG A 1 170 ? -8.931 7.296 -3.366 1.00 96.12 170 ARG A N 1
ATOM 1344 C CA . ARG A 1 170 ? -9.508 7.291 -4.722 1.00 96.12 170 ARG A CA 1
ATOM 1345 C C . ARG A 1 170 ? -10.129 5.951 -5.096 1.00 96.12 170 ARG A C 1
ATOM 1347 O O . ARG A 1 170 ? -10.776 5.852 -6.135 1.00 96.12 170 ARG A O 1
ATOM 1354 N N . ARG A 1 171 ? -9.920 4.923 -4.274 1.00 95.31 171 ARG A N 1
ATOM 1355 C CA . ARG A 1 171 ? -10.380 3.564 -4.535 1.00 95.31 171 ARG A CA 1
ATOM 1356 C C . ARG A 1 171 ? -11.812 3.373 -4.045 1.00 95.31 171 ARG A C 1
ATOM 1358 O O . ARG A 1 171 ? -12.157 3.836 -2.960 1.00 95.31 171 ARG A O 1
ATOM 1365 N N . ASP A 1 172 ? -12.610 2.639 -4.814 1.00 97.44 172 ASP A N 1
ATOM 1366 C CA . ASP A 1 172 ? -13.888 2.105 -4.343 1.00 97.44 172 ASP A CA 1
ATOM 1367 C C . ASP A 1 172 ? -13.631 0.967 -3.347 1.00 97.44 172 ASP A C 1
ATOM 1369 O O . ASP A 1 172 ? -12.991 -0.029 -3.684 1.00 97.44 172 ASP A O 1
ATOM 1373 N N . LEU A 1 173 ? -14.097 1.140 -2.110 1.00 98.12 173 LEU A N 1
ATOM 1374 C CA . LEU A 1 173 ? -13.905 0.176 -1.023 1.00 98.12 173 LEU A CA 1
ATOM 1375 C C . LEU A 1 173 ? -15.127 -0.721 -0.776 1.00 98.12 173 LEU A C 1
ATOM 1377 O O . LEU A 1 173 ? -15.123 -1.494 0.182 1.00 98.12 173 LEU A O 1
ATOM 1381 N N . ARG A 1 174 ? -16.194 -0.610 -1.578 1.00 97.69 174 ARG A N 1
ATOM 1382 C CA . ARG A 1 174 ? -17.387 -1.455 -1.409 1.00 97.69 174 ARG A CA 1
ATOM 1383 C C . ARG A 1 174 ? -17.042 -2.920 -1.678 1.00 97.69 174 ARG A C 1
ATOM 1385 O O . ARG A 1 174 ? -16.425 -3.237 -2.691 1.00 97.69 174 ARG A O 1
ATOM 1392 N N . GLY A 1 175 ? -17.449 -3.798 -0.765 1.00 96.62 175 GLY A N 1
ATOM 1393 C CA . GLY A 1 175 ? -17.144 -5.231 -0.814 1.00 96.62 175 GLY A CA 1
ATOM 1394 C C . GLY A 1 175 ? -15.714 -5.593 -0.398 1.00 96.62 175 GLY A C 1
ATOM 1395 O O . GLY A 1 175 ? -15.347 -6.763 -0.465 1.00 96.62 175 GLY A O 1
ATOM 1396 N N . GLU A 1 176 ? -14.893 -4.623 0.022 1.00 97.81 176 GLU A N 1
ATOM 1397 C CA . GLU A 1 176 ? -13.542 -4.888 0.521 1.00 97.81 176 GLU A CA 1
ATOM 1398 C C . GLU A 1 176 ? -13.545 -5.138 2.043 1.00 97.81 176 GLU A C 1
ATOM 1400 O O . GLU A 1 176 ? -14.291 -4.530 2.822 1.00 97.81 176 GLU A O 1
ATOM 1405 N N . HIS A 1 177 ? -12.636 -6.005 2.485 1.00 97.88 177 HIS A N 1
ATOM 1406 C CA . HIS A 1 177 ? -12.309 -6.245 3.886 1.00 97.88 177 HIS A CA 1
ATOM 1407 C C . HIS A 1 177 ? -10.930 -5.649 4.169 1.00 97.88 177 HIS A C 1
ATOM 1409 O O . HIS A 1 177 ? -9.894 -6.301 4.044 1.00 97.88 177 HIS A O 1
ATOM 1415 N N . VAL A 1 178 ? -10.926 -4.366 4.506 1.00 98.25 178 VAL A N 1
ATOM 1416 C CA . VAL A 1 178 ? -9.719 -3.546 4.595 1.00 98.25 178 VAL A CA 1
ATOM 1417 C C . VAL A 1 178 ? -8.980 -3.801 5.907 1.00 98.25 178 VAL A C 1
ATOM 1419 O O . VAL A 1 178 ? -9.588 -3.841 6.975 1.00 98.25 178 VAL A O 1
ATOM 1422 N N . TYR A 1 179 ? -7.659 -3.889 5.843 1.00 98.62 179 TYR A N 1
ATOM 1423 C CA . TYR A 1 179 ? -6.768 -3.596 6.963 1.00 98.62 179 TYR A CA 1
ATOM 1424 C C . TYR A 1 179 ? -6.060 -2.270 6.674 1.00 98.62 179 TYR A C 1
ATOM 1426 O O . TYR A 1 179 ? -5.646 -2.058 5.545 1.00 98.62 179 TYR A O 1
ATOM 1434 N N . ALA A 1 180 ? -5.902 -1.374 7.647 1.00 98.19 180 ALA A N 1
ATOM 1435 C CA . ALA A 1 180 ? -5.141 -0.144 7.449 1.00 98.19 180 ALA A CA 1
ATOM 1436 C C . ALA A 1 180 ? -4.417 0.315 8.722 1.00 98.19 180 ALA A C 1
ATOM 1438 O O . ALA A 1 180 ? -5.008 0.437 9.797 1.00 98.19 180 ALA A O 1
ATOM 1439 N N . SER A 1 181 ? -3.140 0.662 8.567 1.00 97.12 181 SER A N 1
ATOM 1440 C CA . SER A 1 181 ? -2.348 1.426 9.536 1.00 97.12 181 SER A CA 1
ATOM 1441 C C . SER A 1 181 ? -1.950 2.751 8.875 1.00 97.12 181 SER A C 1
ATOM 1443 O O . SER A 1 181 ? -0.823 2.869 8.396 1.00 97.12 181 SER A O 1
ATOM 1445 N N . PRO A 1 182 ? -2.884 3.714 8.749 1.00 95.56 182 PRO A N 1
ATOM 1446 C CA . PRO A 1 182 ? -2.656 4.926 7.967 1.00 95.56 182 PRO A CA 1
ATOM 1447 C C . PRO A 1 182 ? -1.542 5.794 8.554 1.00 95.56 182 PRO A C 1
ATOM 1449 O O . PRO A 1 182 ? -1.310 5.795 9.766 1.00 95.56 182 PRO A O 1
ATOM 1452 N N . ASP A 1 183 ? -0.930 6.614 7.697 1.00 92.88 183 ASP A N 1
ATOM 1453 C CA . ASP A 1 183 ? -0.130 7.748 8.150 1.00 92.88 183 ASP A CA 1
ATOM 1454 C C . ASP A 1 183 ? -0.973 8.629 9.088 1.00 92.88 183 ASP A C 1
ATOM 1456 O O . ASP A 1 183 ? -2.150 8.926 8.849 1.00 92.88 183 ASP A O 1
ATOM 1460 N N . PHE A 1 184 ? -0.360 9.032 10.196 1.00 91.81 184 PHE A N 1
ATOM 1461 C CA . PHE A 1 184 ? -1.049 9.713 11.281 1.00 91.81 184 PHE A CA 1
ATOM 1462 C C . PHE A 1 184 ? -1.596 11.096 10.917 1.00 91.81 184 PHE A C 1
ATOM 1464 O O . PHE A 1 184 ? -2.539 11.562 11.559 1.00 91.81 184 PHE A O 1
ATOM 1471 N N . SER A 1 185 ? -1.048 11.738 9.888 1.00 93.56 185 SER A N 1
ATOM 1472 C CA . SER A 1 185 ? -1.524 13.019 9.364 1.00 93.56 185 SER A CA 1
ATOM 1473 C C . SER A 1 185 ? -2.840 12.903 8.585 1.00 93.56 185 SER A C 1
ATOM 1475 O O . SER A 1 185 ? -3.568 13.888 8.490 1.00 93.56 185 SER A O 1
ATOM 1477 N N . VAL A 1 186 ? -3.194 11.705 8.099 1.00 95.69 186 VAL A N 1
ATOM 1478 C CA . VAL A 1 186 ? -4.356 11.474 7.214 1.00 95.69 186 VAL A CA 1
ATOM 1479 C C . VAL A 1 186 ? -5.387 10.489 7.779 1.00 95.69 186 VAL A C 1
ATOM 1481 O O . VAL A 1 186 ? -6.326 10.106 7.080 1.00 95.69 186 VAL A O 1
ATOM 1484 N N . ILE A 1 187 ? -5.290 10.114 9.064 1.00 98.00 187 ILE A N 1
ATOM 1485 C CA . ILE A 1 187 ? -6.249 9.205 9.734 1.00 98.00 187 ILE A CA 1
ATOM 1486 C C . ILE A 1 187 ? -7.703 9.631 9.487 1.00 98.00 187 ILE A C 1
ATOM 1488 O O . ILE A 1 187 ? -8.557 8.805 9.158 1.00 98.00 187 ILE A O 1
ATOM 1492 N N . GLY A 1 188 ? -7.998 10.925 9.639 1.00 98.44 188 GLY A N 1
ATOM 1493 C CA . GLY A 1 188 ? -9.354 11.444 9.474 1.00 98.44 188 GLY A CA 1
ATOM 1494 C C . GLY A 1 188 ? -9.906 11.265 8.061 1.00 98.44 188 GLY A C 1
ATOM 1495 O O . GLY A 1 188 ? -11.090 10.972 7.909 1.00 98.44 188 GLY A O 1
ATOM 1496 N N . GLU A 1 189 ? -9.066 11.409 7.038 1.00 98.44 189 GLU A N 1
ATOM 1497 C CA . GLU A 1 189 ? -9.446 11.226 5.633 1.00 98.44 189 GLU A CA 1
ATOM 1498 C C . GLU A 1 189 ? -9.704 9.750 5.331 1.00 98.44 189 GLU A C 1
ATOM 1500 O O . GLU A 1 189 ? -10.743 9.414 4.762 1.00 98.44 189 GLU A O 1
ATOM 1505 N N . TYR A 1 190 ? -8.831 8.863 5.817 1.00 98.50 190 TYR A N 1
ATOM 1506 C CA . TYR A 1 190 ? -8.996 7.414 5.696 1.00 98.50 190 TYR A CA 1
ATOM 1507 C C . TYR A 1 190 ? -10.305 6.936 6.324 1.00 98.50 190 TYR A C 1
ATOM 1509 O O . TYR A 1 190 ? -11.078 6.223 5.685 1.00 98.50 190 TYR A O 1
ATOM 1517 N N . LEU A 1 191 ? -10.583 7.354 7.564 1.00 98.75 191 LEU A N 1
ATOM 1518 C CA . LEU A 1 191 ? -11.808 6.966 8.258 1.00 98.75 191 LEU A CA 1
ATOM 1519 C C . LEU A 1 191 ? -13.053 7.520 7.559 1.00 98.75 191 LEU A C 1
ATOM 1521 O O . LEU A 1 191 ? -14.031 6.791 7.420 1.00 98.75 191 LEU A O 1
ATOM 1525 N N . LYS A 1 192 ? -13.041 8.777 7.093 1.00 98.69 192 LYS A N 1
ATOM 1526 C CA . LYS A 1 192 ? -14.172 9.353 6.341 1.00 98.69 192 LYS A CA 1
ATOM 1527 C C . LYS A 1 192 ? -14.454 8.555 5.069 1.00 98.69 192 LYS A C 1
ATOM 1529 O O . LYS A 1 192 ? -15.594 8.134 4.880 1.00 98.69 192 LYS A O 1
ATOM 1534 N N . HIS A 1 193 ? -13.420 8.308 4.264 1.00 98.62 193 HIS A N 1
ATOM 1535 C CA . HIS A 1 193 ? -13.524 7.584 2.995 1.00 98.62 193 HIS A CA 1
ATOM 1536 C C . HIS A 1 193 ? -14.023 6.151 3.194 1.00 98.62 193 HIS A C 1
ATOM 1538 O O . HIS A 1 193 ? -14.981 5.721 2.550 1.00 98.62 193 HIS A O 1
ATOM 1544 N N . PHE A 1 194 ? -13.442 5.429 4.157 1.00 98.62 194 PHE A N 1
ATOM 1545 C CA . PHE A 1 194 ? -13.905 4.093 4.520 1.00 98.62 194 PHE A CA 1
ATOM 1546 C C . PHE A 1 194 ? -15.361 4.101 4.988 1.00 98.62 194 PHE A C 1
ATOM 1548 O O . PHE A 1 194 ? -16.158 3.303 4.505 1.00 98.62 194 PHE A O 1
ATOM 1555 N N . LEU A 1 195 ? -15.736 4.997 5.906 1.00 98.44 195 LEU A N 1
ATOM 1556 C CA . LEU A 1 195 ? -17.089 5.029 6.465 1.00 98.44 195 LEU A CA 1
ATOM 1557 C C . LEU A 1 195 ? -18.151 5.394 5.421 1.00 98.44 195 LEU A C 1
ATOM 1559 O O . LEU A 1 195 ? -19.295 4.965 5.557 1.00 98.44 195 LEU A O 1
ATOM 1563 N N . GLU A 1 196 ? -17.811 6.175 4.399 1.00 98.19 196 GLU A N 1
ATOM 1564 C CA . GLU A 1 196 ? -18.692 6.444 3.260 1.00 98.19 196 GLU A CA 1
ATOM 1565 C C . GLU A 1 196 ? -19.006 5.162 2.469 1.00 98.19 196 GLU A C 1
ATOM 1567 O O . GLU A 1 196 ? -20.174 4.815 2.269 1.00 98.19 196 GLU A O 1
ATOM 1572 N N . HIS A 1 197 ? -17.977 4.392 2.112 1.00 98.19 197 HIS A N 1
ATOM 1573 C CA . HIS A 1 197 ? -18.128 3.128 1.385 1.00 98.19 197 HIS A CA 1
ATOM 1574 C C . HIS A 1 197 ? -18.783 2.047 2.251 1.00 98.19 197 HIS A C 1
ATOM 1576 O O . HIS A 1 197 ? -19.727 1.385 1.826 1.00 98.19 197 HIS A O 1
ATOM 1582 N N . TYR A 1 198 ? -18.374 1.945 3.513 1.00 97.31 198 TYR A N 1
ATOM 1583 C CA . TYR A 1 198 ? -18.964 1.040 4.490 1.00 97.31 198 TYR A CA 1
ATOM 1584 C C . TYR A 1 198 ? -20.460 1.309 4.693 1.00 97.31 198 TYR A C 1
ATOM 1586 O O . TYR A 1 198 ? -21.239 0.369 4.762 1.00 97.31 198 TYR A O 1
ATOM 1594 N N . ARG A 1 199 ? -20.911 2.572 4.736 1.00 96.00 199 ARG A N 1
ATOM 1595 C CA . ARG A 1 199 ? -22.350 2.892 4.842 1.00 96.00 199 ARG A CA 1
ATOM 1596 C C . ARG A 1 199 ? -23.134 2.584 3.568 1.00 96.00 199 ARG A C 1
ATOM 1598 O O . ARG A 1 199 ? -24.322 2.290 3.669 1.00 96.00 199 ARG A O 1
ATOM 1605 N N . SER A 1 200 ? -22.503 2.680 2.399 1.00 96.06 200 SER A N 1
ATOM 1606 C CA . SER A 1 200 ? -23.156 2.391 1.116 1.00 96.06 200 SER A CA 1
ATOM 1607 C C . SER A 1 200 ? -23.191 0.899 0.776 1.00 96.06 200 SER A C 1
ATOM 1609 O O . SER A 1 200 ? -24.091 0.480 0.053 1.00 96.06 200 SER A O 1
ATOM 1611 N N . SER A 1 201 ? -22.286 0.094 1.342 1.00 95.25 201 SER A N 1
ATOM 1612 C CA . SER A 1 201 ? -22.275 -1.366 1.197 1.00 95.25 201 SER A CA 1
ATOM 1613 C C . SER A 1 201 ? -22.000 -2.073 2.534 1.00 95.25 201 SER A C 1
ATOM 1615 O O . SER A 1 201 ? -20.980 -2.737 2.720 1.00 95.25 201 SER A O 1
ATOM 1617 N N . PRO A 1 202 ? -22.896 -1.936 3.526 1.00 92.69 202 PRO A N 1
ATOM 1618 C CA . PRO A 1 202 ? -22.595 -2.351 4.892 1.00 92.69 202 PRO A CA 1
ATOM 1619 C C . PRO A 1 202 ? -22.669 -3.873 5.089 1.00 92.69 202 PRO A C 1
ATOM 1621 O O . PRO A 1 202 ? -22.197 -4.368 6.104 1.00 92.69 202 PRO A O 1
ATOM 1624 N N . GLY A 1 203 ? -23.247 -4.627 4.145 1.00 93.62 203 GLY A N 1
ATOM 1625 C CA . GLY A 1 203 ? -23.397 -6.086 4.232 1.00 93.62 203 GLY A CA 1
ATOM 1626 C C . GLY A 1 203 ? -22.145 -6.892 3.885 1.00 93.62 203 GLY A C 1
ATOM 1627 O O . GLY A 1 203 ? -22.027 -8.035 4.323 1.00 93.62 203 GLY A O 1
ATOM 1628 N N . ASP A 1 204 ? -21.224 -6.301 3.132 1.00 94.81 204 ASP A N 1
ATOM 1629 C CA . ASP A 1 204 ? -20.044 -6.959 2.564 1.00 94.81 204 ASP A CA 1
ATOM 1630 C C . ASP A 1 204 ? -18.758 -6.129 2.705 1.00 94.81 204 ASP A C 1
ATOM 1632 O O . ASP A 1 204 ? -17.689 -6.601 2.344 1.00 94.81 204 ASP A O 1
ATOM 1636 N N . THR A 1 205 ? -18.825 -4.928 3.283 1.00 97.19 205 THR A N 1
ATOM 1637 C CA . THR A 1 205 ? -17.645 -4.096 3.548 1.00 97.19 205 THR A CA 1
ATOM 1638 C C . THR A 1 205 ? -17.261 -4.178 5.019 1.00 97.19 205 THR A C 1
ATOM 1640 O O . THR A 1 205 ? -18.113 -4.077 5.904 1.00 97.19 205 THR A O 1
ATOM 1643 N N . SER A 1 206 ? -15.969 -4.316 5.312 1.00 97.88 206 SER A N 1
ATOM 1644 C CA . SER A 1 206 ? -15.451 -4.194 6.679 1.00 97.88 206 SER A CA 1
ATOM 1645 C C . SER A 1 206 ? -14.068 -3.582 6.725 1.00 97.88 206 SER A C 1
ATOM 1647 O O . SER A 1 206 ? -13.356 -3.587 5.730 1.00 97.88 206 SER A O 1
ATOM 1649 N N . GLY A 1 207 ? -13.664 -3.100 7.896 1.00 97.94 207 GLY A N 1
ATOM 1650 C CA . GLY A 1 207 ? -12.363 -2.461 8.057 1.00 97.94 207 GLY A CA 1
ATOM 1651 C C . GLY A 1 207 ? -11.755 -2.706 9.425 1.00 97.94 207 GLY A C 1
ATOM 1652 O O . GLY A 1 207 ? -12.454 -2.621 10.436 1.00 97.94 207 GLY A O 1
ATOM 1653 N N . VAL A 1 208 ? -10.455 -2.981 9.457 1.00 98.56 208 VAL A N 1
ATOM 1654 C CA . VAL A 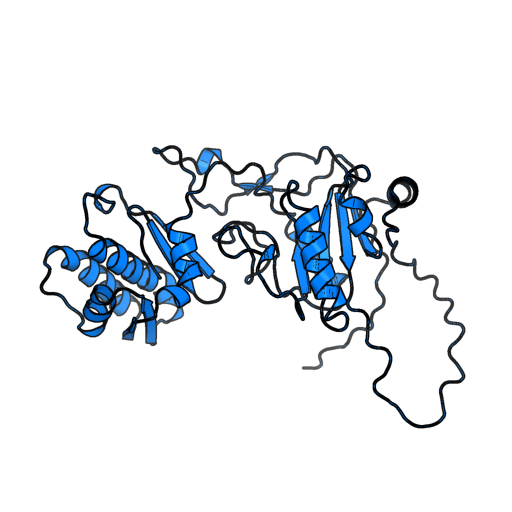1 208 ? -9.626 -2.972 10.659 1.00 98.56 208 VAL A CA 1
ATOM 1655 C C . VAL A 1 208 ? -8.628 -1.827 10.574 1.00 98.56 208 VAL A C 1
ATOM 1657 O O . VAL A 1 208 ? -7.896 -1.719 9.597 1.00 98.56 208 VAL A O 1
ATOM 1660 N N . PHE A 1 209 ? -8.586 -0.990 11.608 1.00 98.62 209 PHE A N 1
ATOM 1661 C CA . PHE A 1 209 ? -7.721 0.185 11.671 1.00 98.62 209 PHE A CA 1
ATOM 1662 C C . PHE A 1 209 ? -6.815 0.133 12.897 1.00 98.62 209 PHE A C 1
ATOM 1664 O O . PHE A 1 209 ? -7.303 -0.018 14.020 1.00 98.62 209 PHE A O 1
ATOM 1671 N N . VAL A 1 210 ? -5.510 0.298 12.688 1.00 98.19 210 VAL A N 1
ATOM 1672 C CA . VAL A 1 210 ? -4.514 0.468 13.754 1.00 98.19 210 VAL A CA 1
ATOM 1673 C C . VAL A 1 210 ? -4.318 1.961 13.979 1.00 98.19 210 VAL A C 1
ATOM 1675 O O . VAL A 1 210 ? -3.761 2.647 13.127 1.00 98.19 210 VAL A O 1
ATOM 1678 N N . LEU A 1 211 ? -4.801 2.481 15.109 1.00 98.25 211 LEU A N 1
ATOM 1679 C CA . LEU A 1 211 ? -4.857 3.921 15.361 1.00 98.25 211 LEU A CA 1
ATOM 1680 C C . LEU A 1 211 ? -4.172 4.299 16.679 1.00 98.25 211 LEU A C 1
ATOM 1682 O O . LEU A 1 211 ? -4.293 3.575 17.674 1.00 98.25 211 LEU A O 1
ATOM 1686 N N . PRO A 1 212 ? -3.497 5.456 16.745 1.00 97.56 212 PRO A N 1
ATOM 1687 C CA . PRO A 1 212 ? -3.082 6.016 18.020 1.00 97.56 212 PRO A CA 1
ATOM 1688 C C . PRO A 1 212 ? -4.308 6.436 18.848 1.00 97.56 212 PRO A C 1
ATOM 1690 O O . PRO A 1 212 ? -5.310 6.901 18.313 1.00 97.56 212 PRO A O 1
ATOM 1693 N N . VAL A 1 213 ? -4.237 6.320 20.173 1.00 97.75 213 VAL A N 1
ATOM 1694 C CA . VAL A 1 213 ? -5.277 6.831 21.080 1.00 97.75 213 VAL A CA 1
ATOM 1695 C C . VAL A 1 213 ? -5.059 8.327 21.287 1.00 97.75 213 VAL A C 1
ATOM 1697 O O . VAL A 1 213 ? -4.483 8.759 22.285 1.00 97.75 213 VAL A O 1
ATOM 1700 N N . TRP A 1 214 ? -5.486 9.111 20.300 1.00 97.56 214 TRP A N 1
ATOM 1701 C CA . TRP A 1 214 ? -5.468 10.574 20.315 1.00 97.56 214 TRP A CA 1
ATOM 1702 C C . TRP A 1 214 ? -6.896 11.109 20.333 1.00 97.56 214 TRP A C 1
ATOM 1704 O O . TRP A 1 214 ? -7.395 11.708 19.386 1.00 97.56 214 TRP A O 1
ATOM 1714 N N . ASP A 1 215 ? -7.566 10.863 21.447 1.00 95.44 215 ASP A N 1
ATOM 1715 C CA . ASP A 1 215 ? -8.987 11.143 21.649 1.00 95.44 215 ASP A CA 1
ATOM 1716 C C . ASP A 1 215 ? -9.367 12.630 21.681 1.00 95.44 215 ASP A C 1
ATOM 1718 O O . ASP A 1 215 ? -10.547 12.968 21.695 1.00 95.44 215 ASP A O 1
ATOM 1722 N N . THR A 1 216 ? -8.386 13.528 21.649 1.00 96.38 216 THR A N 1
ATOM 1723 C CA . THR A 1 216 ? -8.596 14.972 21.506 1.00 96.38 216 THR A CA 1
ATOM 1724 C C . THR A 1 216 ? -8.557 15.456 20.056 1.00 96.38 216 THR A C 1
ATOM 1726 O O . THR A 1 216 ? -8.740 16.647 19.833 1.00 96.38 216 THR A O 1
ATOM 1729 N N . TYR A 1 217 ? -8.262 14.587 19.083 1.00 97.69 217 TYR A N 1
ATOM 1730 C CA . TYR A 1 217 ? -8.181 14.970 17.672 1.00 97.69 217 TYR A CA 1
ATOM 1731 C C . TYR A 1 217 ? -9.562 14.939 17.009 1.00 97.69 217 TYR A C 1
ATOM 1733 O O . TYR A 1 217 ? -10.392 14.081 17.310 1.00 97.69 217 TYR A O 1
ATOM 1741 N N . ASP A 1 218 ? -9.773 15.822 16.030 1.00 97.38 218 ASP A N 1
ATOM 1742 C CA . ASP A 1 218 ? -11.066 16.024 15.355 1.00 97.38 218 ASP A CA 1
ATOM 1743 C C . ASP A 1 218 ? -11.600 14.785 14.622 1.00 97.38 218 ASP A C 1
ATOM 1745 O O . ASP A 1 218 ? -12.792 14.689 14.329 1.00 97.38 218 ASP A O 1
ATOM 1749 N N . TRP A 1 219 ? -10.732 13.820 14.312 1.00 98.00 219 TRP A N 1
AT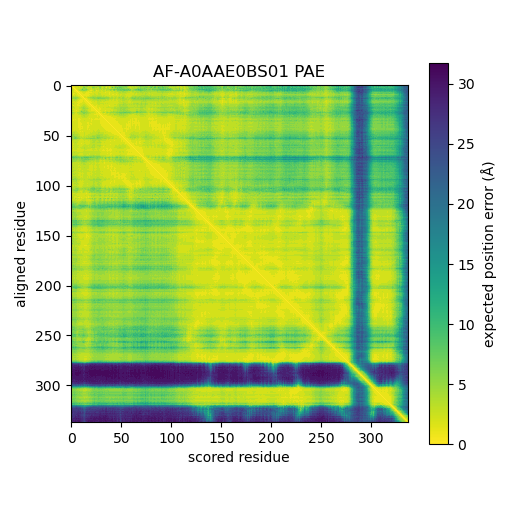OM 1750 C CA . TRP A 1 219 ? -11.132 12.562 13.692 1.00 98.00 219 TRP A CA 1
ATOM 1751 C C . TRP A 1 219 ? -11.651 11.531 14.699 1.00 98.00 219 TRP A C 1
ATOM 1753 O O . TRP A 1 219 ? -12.325 10.591 14.279 1.00 98.00 219 TRP A O 1
ATOM 1763 N N . TRP A 1 220 ? -11.396 11.682 16.006 1.00 98.44 220 TRP A N 1
ATOM 1764 C CA . TRP A 1 220 ? -11.797 10.691 17.011 1.00 98.44 220 TRP A CA 1
ATOM 1765 C C . TRP A 1 220 ? -13.295 10.351 16.978 1.00 98.44 220 TRP A C 1
ATOM 1767 O O . TRP A 1 220 ? -13.619 9.168 17.025 1.00 98.44 220 TRP A O 1
ATOM 1777 N N . PRO A 1 221 ? -14.239 11.297 16.789 1.00 98.62 221 PRO A N 1
ATOM 1778 C CA . PRO A 1 221 ? -15.661 10.964 16.679 1.00 98.62 221 PRO A CA 1
ATOM 1779 C C . PRO A 1 221 ? -16.005 9.944 15.579 1.00 98.62 221 PRO A C 1
ATOM 1781 O O . PRO A 1 221 ? -17.028 9.263 15.677 1.00 98.62 221 PRO A O 1
ATOM 1784 N N . LEU A 1 222 ? -15.159 9.802 14.550 1.00 98.62 222 LEU A N 1
ATOM 1785 C CA . LEU A 1 222 ? -15.340 8.839 13.458 1.00 98.62 222 LEU A CA 1
ATOM 1786 C C . LEU A 1 222 ? -15.146 7.385 13.907 1.00 98.62 222 LEU A C 1
ATOM 1788 O O . LEU A 1 222 ? -15.649 6.480 13.250 1.00 98.62 222 LEU A O 1
ATOM 1792 N N . VAL A 1 223 ? -14.480 7.138 15.039 1.00 98.38 223 VAL A N 1
ATOM 1793 C CA . VAL A 1 223 ? -14.269 5.777 15.563 1.00 98.38 223 VAL A CA 1
ATOM 1794 C C . VAL A 1 223 ? -15.533 5.157 16.169 1.00 98.38 223 VAL A C 1
ATOM 1796 O O . VAL A 1 223 ? -15.535 3.985 16.553 1.00 98.38 223 VAL A O 1
ATOM 1799 N N . ARG A 1 224 ? -16.619 5.936 16.278 1.00 98.06 224 ARG A N 1
ATOM 1800 C CA . ARG A 1 224 ? -17.904 5.497 16.829 1.00 98.06 224 ARG A CA 1
ATOM 1801 C C . ARG A 1 224 ? -18.384 4.212 16.154 1.00 98.06 224 ARG A C 1
ATOM 1803 O O . ARG A 1 224 ? -18.519 4.141 14.937 1.00 98.06 224 ARG A O 1
ATOM 1810 N N . GLY A 1 225 ? -18.741 3.224 16.972 1.00 96.25 225 GLY A N 1
ATOM 1811 C CA . GLY A 1 225 ? -19.211 1.918 16.509 1.00 96.25 225 GLY A CA 1
ATOM 1812 C C . GLY A 1 225 ? -18.085 0.926 16.208 1.00 96.25 225 GLY A C 1
ATOM 1813 O O . GLY A 1 225 ? -18.370 -0.261 16.048 1.00 96.25 225 GLY A O 1
ATOM 1814 N N . GLY A 1 226 ? -16.826 1.375 16.198 1.00 97.19 226 GLY A N 1
ATOM 1815 C CA . GLY A 1 226 ? -15.658 0.512 16.084 1.00 97.19 226 GLY A CA 1
ATOM 1816 C C . GLY A 1 226 ? -15.528 -0.402 17.301 1.00 97.19 226 GLY A C 1
ATOM 1817 O O . GLY A 1 226 ? -15.552 0.049 18.452 1.00 97.19 226 GLY A O 1
ATOM 1818 N N . ARG A 1 227 ? -15.402 -1.705 17.048 1.00 96.31 227 ARG A N 1
ATOM 1819 C CA . ARG A 1 227 ? -15.156 -2.729 18.068 1.00 96.31 227 ARG A CA 1
ATOM 1820 C C . ARG A 1 227 ? -13.669 -2.764 18.391 1.00 96.31 227 ARG A C 1
ATOM 1822 O O . ARG A 1 227 ? -12.856 -2.894 17.484 1.00 96.31 227 ARG A O 1
ATOM 1829 N N . VAL A 1 228 ? -13.307 -2.674 19.663 1.00 96.19 228 VAL A N 1
ATOM 1830 C CA . VAL A 1 228 ? -11.908 -2.753 20.090 1.00 96.19 228 VAL A CA 1
ATOM 1831 C C . VAL A 1 228 ? -11.462 -4.207 20.018 1.00 96.19 228 VAL A C 1
ATOM 1833 O O . VAL A 1 228 ? -11.858 -5.011 20.861 1.00 96.19 228 VAL A O 1
ATOM 1836 N N . LEU A 1 229 ? -10.658 -4.535 19.005 1.00 93.88 229 LEU A N 1
ATOM 1837 C CA . LEU A 1 229 ? -9.989 -5.827 18.928 1.00 93.88 229 LEU A CA 1
ATOM 1838 C C . LEU A 1 229 ? -8.831 -5.854 19.908 1.00 93.88 229 LEU A C 1
ATOM 1840 O O . LEU A 1 229 ? -8.794 -6.720 20.758 1.00 93.88 229 LEU A O 1
ATOM 1844 N N . LYS A 1 230 ? -7.915 -4.889 19.842 1.00 94.75 230 LYS A N 1
ATOM 1845 C CA . LYS A 1 230 ? -6.749 -4.853 20.729 1.00 94.75 230 LYS A CA 1
ATOM 1846 C C . LYS A 1 230 ? -6.519 -3.460 21.286 1.00 94.75 230 LYS A C 1
ATOM 1848 O O . LYS A 1 230 ? -6.837 -2.459 20.642 1.00 94.75 230 LYS A O 1
ATOM 1853 N N . TYR A 1 231 ? -5.945 -3.406 22.481 1.00 95.38 231 TYR A N 1
ATOM 1854 C CA . TYR A 1 231 ? -5.475 -2.181 23.112 1.00 95.38 231 TYR A CA 1
ATOM 1855 C C . TYR A 1 231 ? -4.059 -2.394 23.630 1.00 95.38 231 TYR A C 1
ATOM 1857 O O . TYR A 1 231 ? -3.793 -3.348 24.363 1.00 95.38 231 TYR A O 1
ATOM 1865 N N . TYR A 1 232 ? -3.179 -1.470 23.270 1.00 95.25 232 TYR A N 1
ATOM 1866 C CA . TYR A 1 232 ? -1.786 -1.464 23.669 1.00 95.25 232 TYR A CA 1
ATOM 1867 C C . TYR A 1 232 ? -1.491 -0.179 24.435 1.00 95.25 232 TYR A C 1
ATOM 1869 O O . TYR A 1 232 ? -1.687 0.915 23.891 1.00 95.25 232 TYR A O 1
ATOM 1877 N N . PRO A 1 233 ? -1.011 -0.264 25.685 1.00 94.94 233 PRO A N 1
ATOM 1878 C CA . PRO A 1 233 ? -0.643 0.926 26.432 1.00 94.94 233 PRO A CA 1
ATOM 1879 C C . PRO A 1 233 ? 0.551 1.639 25.782 1.00 94.94 233 PRO A C 1
ATOM 1881 O O . PRO A 1 233 ? 1.301 1.067 24.985 1.00 94.94 233 PRO A O 1
ATOM 1884 N N . ARG A 1 234 ? 0.759 2.904 26.160 1.00 95.50 234 ARG A N 1
ATOM 1885 C CA . ARG A 1 234 ? 2.006 3.622 25.862 1.00 95.50 234 ARG A CA 1
ATOM 1886 C C . ARG A 1 234 ? 3.199 2.776 26.311 1.00 95.50 234 ARG A C 1
ATOM 1888 O O . ARG A 1 234 ? 3.165 2.207 27.398 1.00 95.50 234 ARG A O 1
ATOM 1895 N N . GLY A 1 235 ? 4.257 2.746 25.507 1.00 95.81 235 GLY A N 1
ATOM 1896 C CA . GLY A 1 235 ? 5.435 1.924 25.770 1.00 95.81 235 GLY A CA 1
ATOM 1897 C C . GLY A 1 235 ? 5.473 0.618 24.970 1.00 95.81 235 GLY A C 1
ATOM 1898 O O . GLY A 1 235 ? 6.393 -0.171 25.149 1.00 95.81 235 GLY A O 1
ATOM 1899 N N . SER A 1 236 ? 4.485 0.365 24.108 1.00 94.81 236 SER A N 1
ATOM 1900 C CA . SER A 1 236 ? 4.356 -0.915 23.407 1.00 94.81 236 SER A CA 1
ATOM 1901 C C . SER A 1 236 ? 5.253 -1.009 22.178 1.00 94.81 236 SER A C 1
ATOM 1903 O O . SER A 1 236 ? 5.514 -0.020 21.492 1.00 94.81 236 SER A O 1
ATOM 1905 N N . HIS A 1 237 ? 5.699 -2.226 21.873 1.00 95.06 237 HIS A N 1
ATOM 1906 C CA . HIS A 1 237 ? 6.634 -2.502 20.791 1.00 95.06 237 HIS A CA 1
ATOM 1907 C C . HIS A 1 237 ? 5.919 -3.016 19.538 1.00 95.06 237 HIS A C 1
ATOM 1909 O O . HIS A 1 237 ? 5.873 -4.222 19.305 1.00 95.06 237 HIS A O 1
ATOM 1915 N N . LEU A 1 238 ? 5.349 -2.097 18.749 1.00 95.12 238 LEU A N 1
ATOM 1916 C CA . LEU A 1 238 ? 4.374 -2.437 17.700 1.00 95.12 238 LEU A CA 1
ATOM 1917 C C . LEU A 1 238 ? 4.814 -2.157 16.268 1.00 95.12 238 LEU A C 1
ATOM 1919 O O . LEU A 1 238 ? 4.264 -2.765 15.357 1.00 95.12 238 LEU A O 1
ATOM 1923 N N . PHE A 1 239 ? 5.757 -1.240 16.061 1.00 96.12 239 PHE A N 1
ATOM 1924 C CA . PHE A 1 239 ? 6.081 -0.751 14.727 1.00 96.12 239 PHE A CA 1
ATOM 1925 C C . PHE A 1 239 ? 7.550 -0.959 14.382 1.00 96.12 239 PHE A C 1
ATOM 1927 O O . PHE A 1 239 ? 8.451 -0.774 15.206 1.00 96.12 239 PHE A O 1
ATOM 1934 N N . THR A 1 240 ? 7.782 -1.310 13.127 1.00 95.50 240 THR A N 1
ATOM 1935 C CA . THR A 1 240 ? 9.102 -1.287 12.499 1.00 95.50 240 THR A CA 1
ATOM 1936 C C . THR A 1 240 ? 9.120 -0.212 11.418 1.00 95.50 240 THR A C 1
ATOM 1938 O O . THR A 1 240 ? 8.064 0.180 10.919 1.00 95.50 240 THR A O 1
ATOM 1941 N N . SER A 1 241 ? 10.293 0.260 11.009 1.00 93.69 241 SER A N 1
ATOM 1942 C CA . SER A 1 241 ? 10.438 1.069 9.790 1.00 93.69 241 SER A CA 1
ATOM 1943 C C . SER A 1 241 ? 11.725 0.705 9.043 1.00 93.69 241 SER A C 1
ATOM 1945 O O . SER A 1 241 ? 12.581 0.032 9.628 1.00 93.69 241 SER A O 1
ATOM 1947 N N . PRO A 1 242 ? 11.877 1.092 7.765 1.00 93.00 242 PRO A N 1
ATOM 1948 C CA . PRO A 1 242 ? 13.047 0.738 6.967 1.00 93.00 242 PRO A CA 1
ATOM 1949 C C . PRO A 1 242 ? 14.331 1.231 7.625 1.00 93.00 242 PRO A C 1
ATOM 1951 O O . PRO A 1 242 ? 14.321 2.313 8.219 1.00 93.00 242 PRO A O 1
ATOM 1954 N N . GLU A 1 243 ? 15.442 0.496 7.522 1.00 91.19 243 GLU A N 1
ATOM 1955 C CA . GLU A 1 243 ? 16.727 0.993 8.027 1.00 91.19 243 GLU A CA 1
ATOM 1956 C C . GLU A 1 243 ? 17.313 2.077 7.110 1.00 91.19 243 GLU A C 1
ATOM 1958 O O . GLU A 1 243 ? 18.149 1.833 6.246 1.00 91.19 243 GLU A O 1
ATOM 1963 N N . TRP A 1 244 ? 16.840 3.313 7.307 1.00 89.44 244 TRP A N 1
ATOM 1964 C CA . TRP A 1 244 ? 17.114 4.466 6.443 1.00 89.44 244 TRP A CA 1
ATOM 1965 C C . TRP A 1 244 ? 18.595 4.716 6.163 1.00 89.44 244 TRP A C 1
ATOM 1967 O O . TRP A 1 244 ? 18.922 5.225 5.095 1.00 89.44 244 TRP A O 1
ATOM 1977 N N . ARG A 1 245 ? 19.493 4.372 7.095 1.00 87.00 245 ARG A N 1
ATOM 1978 C CA . ARG A 1 245 ? 20.940 4.544 6.902 1.00 87.00 245 ARG A CA 1
ATOM 1979 C C . ARG A 1 245 ? 21.483 3.667 5.776 1.00 87.00 245 ARG A C 1
ATOM 1981 O O . ARG A 1 245 ? 22.397 4.095 5.085 1.00 87.00 245 ARG A O 1
ATOM 1988 N N . HIS A 1 246 ? 20.919 2.477 5.586 1.00 89.19 246 HIS A N 1
ATOM 1989 C CA . HIS A 1 246 ? 21.338 1.537 4.544 1.00 89.19 246 HIS A CA 1
ATOM 1990 C C . HIS A 1 246 ? 20.681 1.832 3.191 1.00 89.19 246 HIS A C 1
ATOM 1992 O O . HIS A 1 246 ? 21.128 1.328 2.167 1.00 89.19 246 HIS A O 1
ATOM 1998 N N . LEU A 1 247 ? 19.622 2.647 3.183 1.00 89.81 247 LEU A N 1
ATOM 1999 C CA . LEU A 1 247 ? 18.841 2.945 1.984 1.00 89.81 247 LEU A CA 1
ATOM 2000 C C . LEU A 1 247 ? 19.243 4.252 1.301 1.00 89.81 247 LEU A C 1
ATOM 2002 O O . LEU A 1 247 ? 18.784 4.501 0.192 1.00 89.81 247 LEU A O 1
ATOM 2006 N N . GLN A 1 248 ? 20.050 5.100 1.941 1.00 90.00 248 GLN A N 1
ATOM 2007 C CA . GLN A 1 248 ? 20.435 6.383 1.362 1.00 90.00 248 GLN A CA 1
ATOM 2008 C C . GLN A 1 248 ? 21.339 6.185 0.138 1.00 90.00 248 GLN A C 1
ATOM 2010 O O . GLN A 1 248 ? 22.404 5.576 0.228 1.00 90.00 248 GLN A O 1
ATOM 2015 N N . GLN A 1 249 ? 20.922 6.736 -0.997 1.00 85.81 249 GLN A N 1
ATOM 2016 C CA . GLN A 1 249 ? 21.681 6.722 -2.241 1.00 85.81 249 GLN A CA 1
ATOM 2017 C C . GLN A 1 249 ? 22.656 7.916 -2.313 1.00 85.81 249 GLN A C 1
ATOM 2019 O O . GLN A 1 249 ? 22.458 8.921 -1.620 1.00 85.81 249 GLN A O 1
ATOM 2024 N N . PRO A 1 250 ? 23.698 7.861 -3.171 1.00 83.31 250 PRO A N 1
ATOM 2025 C CA . PRO A 1 250 ? 24.659 8.957 -3.331 1.00 83.31 250 PRO A CA 1
ATOM 2026 C C . PRO A 1 250 ? 24.042 10.299 -3.752 1.00 83.31 250 PRO A C 1
ATOM 2028 O O . PRO A 1 250 ? 24.604 11.348 -3.449 1.00 83.31 250 PRO A O 1
ATOM 2031 N N . ASP A 1 251 ? 22.896 10.278 -4.435 1.00 80.75 251 ASP A N 1
ATOM 2032 C CA . ASP A 1 251 ? 22.163 11.475 -4.867 1.00 80.75 251 ASP A CA 1
ATOM 2033 C C . ASP A 1 251 ? 21.207 12.036 -3.794 1.00 80.75 251 ASP A C 1
ATOM 2035 O O . ASP A 1 251 ? 20.498 13.011 -4.039 1.00 80.75 251 ASP A O 1
ATOM 2039 N N . GLY A 1 252 ? 21.200 11.451 -2.590 1.00 84.75 252 GLY A N 1
ATOM 2040 C CA . GLY A 1 252 ? 20.353 11.863 -1.470 1.00 84.75 252 GLY A CA 1
ATOM 2041 C C . GLY A 1 252 ? 18.933 11.290 -1.495 1.00 84.75 252 GLY A C 1
ATOM 2042 O O . GLY A 1 252 ? 18.183 11.522 -0.542 1.00 84.75 252 GLY A O 1
ATOM 2043 N N . SER A 1 253 ? 18.562 10.535 -2.534 1.00 86.00 253 SER A N 1
ATOM 2044 C CA . SER A 1 253 ? 17.331 9.739 -2.554 1.00 86.00 253 SER A CA 1
ATOM 2045 C C . SER A 1 253 ? 17.460 8.484 -1.681 1.00 86.00 253 SER A C 1
ATOM 2047 O O . SER A 1 253 ? 18.518 8.209 -1.106 1.00 86.00 253 SER A O 1
ATOM 2049 N N . TYR A 1 254 ? 16.372 7.725 -1.546 1.00 89.38 254 TYR A N 1
ATOM 2050 C CA . TYR A 1 254 ? 16.356 6.490 -0.768 1.00 89.38 254 TYR A CA 1
ATOM 2051 C C . TYR A 1 254 ? 15.884 5.306 -1.612 1.00 89.38 254 TYR A C 1
ATOM 2053 O O . TYR A 1 254 ? 14.826 5.352 -2.227 1.00 89.38 254 TYR A O 1
ATOM 2061 N N . ALA A 1 255 ? 16.644 4.213 -1.615 1.00 87.88 255 ALA A N 1
ATOM 2062 C CA . ALA A 1 255 ? 16.233 2.957 -2.233 1.00 87.88 255 ALA A CA 1
ATOM 2063 C C . ALA A 1 255 ? 15.058 2.312 -1.480 1.00 87.88 255 ALA A C 1
ATOM 2065 O O . ALA A 1 255 ? 14.762 2.647 -0.327 1.00 87.88 255 ALA A O 1
ATOM 2066 N N . PHE A 1 256 ? 14.405 1.342 -2.116 1.00 87.12 256 PHE A N 1
ATOM 2067 C CA . PHE A 1 256 ? 13.475 0.432 -1.452 1.00 87.12 256 PHE A CA 1
ATOM 2068 C C . PHE A 1 256 ? 14.218 -0.783 -0.902 1.00 87.12 256 PHE A C 1
ATOM 2070 O O . PHE A 1 256 ? 15.105 -1.327 -1.551 1.00 87.12 256 PHE A O 1
ATOM 2077 N N . GLY A 1 257 ? 13.861 -1.207 0.308 1.00 83.94 257 GLY A N 1
ATOM 2078 C CA . GLY A 1 257 ? 14.475 -2.358 0.960 1.00 83.94 257 GLY A CA 1
ATOM 2079 C C . GLY A 1 257 ? 13.506 -3.038 1.914 1.00 83.94 257 GLY A C 1
ATOM 2080 O O . GLY A 1 257 ? 12.579 -2.407 2.429 1.00 83.94 257 GLY A O 1
ATOM 2081 N N . SER A 1 258 ? 13.723 -4.337 2.113 1.00 82.81 258 SER A N 1
ATOM 2082 C CA . SER A 1 258 ? 12.933 -5.186 3.010 1.00 82.81 258 SER A CA 1
ATOM 2083 C C . SER A 1 258 ? 13.486 -5.234 4.435 1.00 82.81 258 SER A C 1
ATOM 2085 O O . SER A 1 258 ? 12.788 -5.686 5.339 1.00 82.81 258 SER A O 1
ATOM 2087 N N . GLU A 1 259 ? 14.719 -4.767 4.660 1.00 90.31 259 GLU A N 1
ATOM 2088 C CA . GLU A 1 259 ? 15.295 -4.694 6.001 1.00 90.31 259 GLU A CA 1
ATOM 2089 C C . GLU A 1 259 ? 14.564 -3.627 6.825 1.00 90.31 259 GLU A C 1
ATOM 2091 O O . GLU A 1 259 ? 14.552 -2.435 6.491 1.00 90.31 259 GLU A O 1
ATOM 2096 N N . ARG A 1 260 ? 13.942 -4.068 7.920 1.00 90.88 260 ARG A N 1
ATOM 2097 C CA . ARG A 1 260 ? 13.162 -3.213 8.814 1.00 90.88 260 ARG A CA 1
ATOM 2098 C C . ARG A 1 260 ? 13.700 -3.325 10.231 1.00 90.88 260 ARG A C 1
ATOM 2100 O O . ARG A 1 260 ? 13.937 -4.415 10.742 1.00 90.88 260 ARG A O 1
ATOM 2107 N N . ALA A 1 261 ? 13.866 -2.174 10.869 1.00 92.56 261 ALA A N 1
ATOM 2108 C CA . ALA A 1 261 ? 14.355 -2.055 12.230 1.00 92.56 261 ALA A CA 1
ATOM 2109 C C . ALA A 1 261 ? 13.222 -1.643 13.169 1.00 92.56 261 ALA A C 1
ATOM 2111 O O . ALA A 1 261 ? 12.329 -0.863 12.822 1.00 92.56 261 ALA A O 1
ATOM 2112 N N . PHE A 1 262 ? 13.277 -2.150 14.395 1.00 92.81 262 PHE A N 1
ATOM 2113 C CA . PHE A 1 262 ? 12.365 -1.742 15.448 1.00 92.81 262 PHE A CA 1
ATOM 2114 C C . PHE A 1 262 ? 12.647 -0.287 15.869 1.00 92.81 262 PHE A C 1
ATOM 2116 O O . PHE A 1 262 ? 13.798 0.078 16.114 1.00 92.81 262 PHE A O 1
ATOM 2123 N N . ARG A 1 263 ? 11.610 0.561 15.953 1.00 85.75 263 ARG A N 1
ATOM 2124 C CA . ARG A 1 263 ? 11.764 2.019 16.176 1.00 85.75 263 ARG A CA 1
ATOM 2125 C C . ARG A 1 263 ? 11.551 2.490 17.607 1.00 85.75 263 ARG A C 1
ATOM 2127 O O . ARG A 1 263 ? 11.370 3.677 17.855 1.00 85.75 263 ARG A O 1
ATOM 2134 N N . GLY A 1 264 ? 11.674 1.573 18.554 1.00 91.31 264 GLY A N 1
ATOM 2135 C CA . GLY A 1 264 ? 11.458 1.880 19.957 1.00 91.31 264 GLY A CA 1
ATOM 2136 C C . GLY A 1 264 ? 9.984 1.751 20.352 1.00 91.31 264 GLY A C 1
ATOM 2137 O O . GLY A 1 264 ? 9.106 1.560 19.506 1.00 91.31 264 GLY A O 1
ATOM 2138 N N . PRO A 1 265 ? 9.711 1.792 21.660 1.00 95.50 265 PRO A N 1
ATOM 2139 C CA . PRO A 1 265 ? 8.355 1.723 22.177 1.00 95.50 265 PRO A CA 1
ATOM 2140 C C . PRO A 1 265 ? 7.525 2.947 21.760 1.00 95.50 265 PRO A C 1
ATOM 2142 O O . PRO A 1 265 ? 8.038 4.064 21.694 1.00 95.50 265 PRO A O 1
ATOM 2145 N N . THR A 1 266 ? 6.222 2.767 21.535 1.00 95.06 266 THR A N 1
ATOM 2146 C CA . THR A 1 266 ? 5.322 3.874 21.182 1.00 95.06 266 THR A CA 1
ATOM 2147 C C . THR A 1 266 ? 5.220 4.903 22.309 1.00 95.06 266 THR A C 1
ATOM 2149 O O . THR A 1 266 ? 5.050 4.564 23.484 1.00 95.06 266 THR A O 1
ATOM 2152 N N . HIS A 1 267 ? 5.237 6.193 21.967 1.00 95.69 267 HIS A N 1
ATOM 2153 C CA . HIS A 1 267 ? 5.041 7.274 22.946 1.00 95.69 267 HIS A CA 1
ATOM 2154 C C . HIS A 1 267 ? 3.563 7.537 23.284 1.00 95.69 267 HIS A C 1
ATOM 2156 O O . HIS A 1 267 ? 3.265 8.302 24.201 1.00 95.69 267 HIS A O 1
ATOM 2162 N N . TRP A 1 268 ? 2.642 6.868 22.594 1.00 95.50 268 TRP A N 1
ATOM 2163 C CA . TRP A 1 268 ? 1.192 6.898 22.796 1.00 95.50 268 TRP A CA 1
ATOM 2164 C C . TRP A 1 268 ? 0.651 5.465 22.910 1.00 95.50 268 TRP A C 1
ATOM 2166 O O . TRP A 1 268 ? 1.3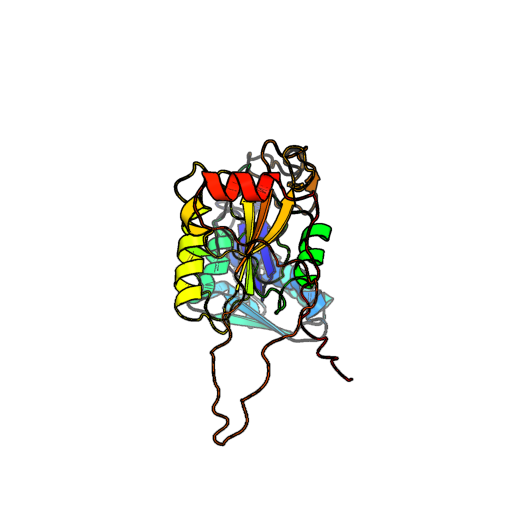18 4.501 22.525 1.00 95.50 268 TRP A O 1
ATOM 2176 N N . ALA A 1 269 ? -0.556 5.326 23.456 1.00 96.44 269 ALA A N 1
ATOM 2177 C CA . ALA A 1 269 ? -1.297 4.068 23.402 1.00 96.44 269 ALA A CA 1
ATOM 2178 C C . ALA A 1 269 ? -1.856 3.841 21.990 1.00 96.44 269 ALA A C 1
ATOM 2180 O O . ALA A 1 269 ? -2.144 4.804 21.282 1.00 96.44 269 ALA A O 1
ATOM 2181 N N . VAL A 1 270 ? -2.034 2.585 21.592 1.00 97.19 270 VAL A N 1
ATOM 2182 C CA . VAL A 1 270 ? -2.555 2.191 20.275 1.00 97.19 270 VAL A CA 1
ATOM 2183 C C . VAL A 1 270 ? -3.807 1.346 20.467 1.00 97.19 270 VAL A C 1
ATOM 2185 O O . VAL A 1 270 ? -3.876 0.519 21.375 1.00 97.19 270 VAL A O 1
ATOM 2188 N N . VAL A 1 271 ? -4.802 1.553 19.613 1.00 97.56 271 VAL A N 1
ATOM 2189 C CA . VAL A 1 271 ? -6.033 0.768 19.581 1.00 97.56 271 VAL A CA 1
ATOM 2190 C C . VAL A 1 271 ? -6.220 0.170 18.191 1.00 97.56 271 VAL A C 1
ATOM 2192 O O . VAL A 1 271 ? -5.999 0.837 17.183 1.00 97.56 271 VAL A O 1
ATOM 2195 N N . VAL A 1 272 ? -6.627 -1.097 18.142 1.00 97.81 272 VAL A N 1
ATOM 2196 C CA . VAL A 1 272 ? -7.018 -1.772 16.904 1.00 97.81 272 VAL A CA 1
ATOM 2197 C C . VAL A 1 272 ? -8.534 -1.858 16.874 1.00 97.81 272 VAL A C 1
ATOM 2199 O O . VAL A 1 272 ? -9.142 -2.501 17.734 1.00 97.81 272 VAL A O 1
ATOM 2202 N N . LEU A 1 273 ? -9.142 -1.185 15.903 1.00 97.94 273 LEU A N 1
ATOM 2203 C CA . LEU A 1 273 ? -10.590 -1.078 15.763 1.00 97.94 273 LEU A CA 1
ATOM 2204 C C . LEU A 1 273 ? -11.087 -1.905 14.595 1.00 97.94 273 LEU A C 1
ATOM 2206 O O . LEU A 1 273 ? -10.506 -1.847 13.522 1.00 97.94 273 LEU A O 1
ATOM 2210 N N . TYR A 1 274 ? -12.200 -2.603 14.789 1.00 97.62 274 TYR A N 1
ATOM 2211 C CA . TYR A 1 274 ? -12.882 -3.368 13.758 1.00 97.62 274 TYR A CA 1
ATOM 2212 C C . TYR A 1 274 ? -14.301 -2.859 13.524 1.00 97.62 274 TYR A C 1
ATOM 2214 O O . TYR A 1 274 ? -15.115 -2.776 14.448 1.00 97.62 274 TYR A O 1
ATOM 2222 N N . PHE A 1 275 ? -14.603 -2.579 12.263 1.00 97.19 275 PHE A N 1
ATOM 2223 C CA . PHE A 1 275 ? -15.931 -2.294 11.742 1.00 97.19 275 PHE A CA 1
ATOM 2224 C C . PHE A 1 275 ? -16.404 -3.530 10.958 1.00 97.19 275 PHE A C 1
ATOM 2226 O O . PHE A 1 275 ? -16.034 -3.673 9.793 1.00 97.19 275 PHE A O 1
ATOM 2233 N N . PRO A 1 276 ? -17.136 -4.469 11.589 1.00 95.56 276 PRO A N 1
ATOM 2234 C CA . PRO A 1 276 ? -17.627 -5.676 10.921 1.00 95.56 276 PRO A CA 1
ATOM 2235 C C . PRO A 1 276 ? -18.735 -5.351 9.926 1.00 95.56 276 PRO A C 1
ATOM 2237 O O . PRO A 1 276 ? -19.469 -4.403 10.182 1.00 95.56 276 PRO A O 1
ATOM 2240 N N . PRO A 1 277 ? -18.977 -6.179 8.897 1.00 94.06 277 PRO A N 1
ATOM 2241 C CA . PRO A 1 277 ? -20.147 -5.999 8.051 1.00 94.06 277 PRO A CA 1
ATOM 2242 C C . PRO A 1 277 ? -21.421 -6.097 8.896 1.00 94.06 277 PRO A C 1
ATOM 2244 O O . PRO A 1 277 ? -21.557 -6.970 9.763 1.00 94.06 277 PRO A O 1
ATOM 2247 N N . THR A 1 278 ? -22.374 -5.202 8.666 1.00 88.12 278 THR A N 1
ATOM 2248 C CA . THR A 1 278 ? -23.713 -5.333 9.226 1.00 88.12 278 THR A CA 1
ATOM 2249 C C . THR A 1 278 ? -24.466 -6.354 8.388 1.00 88.12 278 THR A C 1
ATOM 2251 O O . THR A 1 278 ? -24.847 -6.068 7.255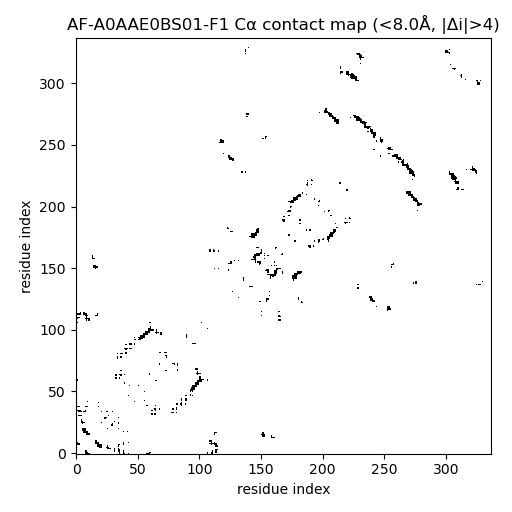 1.00 88.12 278 THR A O 1
ATOM 2254 N N . VAL A 1 279 ? -24.693 -7.550 8.927 1.00 70.12 279 VAL A N 1
ATOM 2255 C CA . VAL A 1 279 ? -25.528 -8.562 8.266 1.00 70.12 279 VAL A CA 1
ATOM 2256 C C . VAL A 1 279 ? -26.851 -7.910 7.834 1.00 70.12 279 VAL A C 1
ATOM 2258 O O . VAL A 1 279 ? -27.543 -7.355 8.697 1.00 70.12 279 VAL A O 1
ATOM 2261 N N . PRO A 1 280 ? -27.242 -7.961 6.545 1.00 49.09 280 PRO A N 1
ATOM 2262 C CA . PRO A 1 280 ? -28.578 -7.558 6.148 1.00 49.09 280 PRO A CA 1
ATOM 2263 C C . PRO A 1 280 ? -29.565 -8.451 6.892 1.00 49.09 280 PRO A C 1
ATOM 2265 O O . PRO A 1 280 ? -29.603 -9.668 6.701 1.00 49.09 280 PRO A O 1
ATOM 2268 N N . CYS A 1 281 ? -30.360 -7.865 7.779 1.00 38.38 281 CYS A N 1
ATOM 2269 C CA . CYS A 1 281 ? -31.469 -8.592 8.360 1.00 38.38 281 CYS A CA 1
ATOM 2270 C C . CYS A 1 281 ? -32.430 -8.959 7.209 1.00 38.38 281 CYS A C 1
ATOM 2272 O O . CYS A 1 281 ? -33.042 -8.070 6.623 1.00 38.38 281 CYS A O 1
ATOM 2274 N N . ARG A 1 282 ? -32.562 -10.271 6.944 1.00 41.03 282 ARG A N 1
ATOM 2275 C CA . ARG A 1 282 ? -33.547 -10.978 6.090 1.00 41.03 282 ARG A CA 1
ATOM 2276 C C . ARG A 1 282 ? -33.210 -11.163 4.599 1.00 41.03 282 ARG A C 1
ATOM 2278 O O . ARG A 1 282 ? -33.500 -10.315 3.763 1.00 41.03 282 ARG A O 1
ATOM 2285 N N . ARG A 1 283 ? -32.859 -12.406 4.240 1.00 36.81 283 ARG A N 1
ATOM 2286 C CA . ARG A 1 283 ? -33.569 -13.103 3.151 1.00 36.81 283 ARG A CA 1
ATOM 2287 C C . ARG A 1 283 ? -34.771 -13.820 3.760 1.00 36.81 283 ARG A C 1
ATOM 2289 O O . ARG A 1 283 ? -34.652 -14.448 4.808 1.00 36.81 283 ARG A O 1
ATOM 2296 N N . GLY A 1 284 ? -35.933 -13.634 3.142 1.00 40.88 284 GLY A N 1
ATOM 2297 C CA . GLY A 1 284 ? -37.212 -14.119 3.635 1.00 40.88 284 GLY A CA 1
ATOM 2298 C C . GLY A 1 284 ? -37.248 -15.637 3.769 1.00 40.88 284 GLY A C 1
ATOM 2299 O O . GLY A 1 284 ? -37.161 -16.352 2.779 1.00 40.88 284 GLY A O 1
ATOM 2300 N N . VAL A 1 285 ? -37.460 -16.105 4.994 1.00 34.91 285 VAL A N 1
ATOM 2301 C CA . VAL A 1 285 ? -38.223 -17.326 5.226 1.00 34.91 285 VAL A CA 1
ATOM 2302 C C . VAL A 1 285 ? -39.633 -16.853 5.546 1.00 34.91 285 VAL A C 1
ATOM 2304 O O . VAL A 1 285 ? -39.919 -16.317 6.616 1.00 34.91 285 VAL A O 1
ATOM 2307 N N . THR A 1 286 ? -40.499 -16.940 4.546 1.00 40.53 286 THR A N 1
ATOM 2308 C CA . THR A 1 286 ? -41.945 -16.925 4.733 1.00 40.53 286 THR A CA 1
ATOM 2309 C C . THR A 1 286 ? -42.339 -18.068 5.665 1.00 40.53 286 THR A C 1
ATOM 2311 O O . THR A 1 286 ? -41.933 -19.201 5.431 1.00 40.53 286 THR A O 1
ATOM 2314 N N . GLY A 1 287 ? -43.181 -17.780 6.658 1.00 33.03 287 GLY A N 1
ATOM 2315 C CA . GLY A 1 287 ? -43.937 -18.802 7.384 1.00 33.03 287 GLY A CA 1
ATOM 2316 C C . GLY A 1 287 ? -43.437 -19.095 8.797 1.00 33.03 287 GLY A C 1
ATOM 2317 O O . GLY A 1 287 ? -42.510 -19.863 8.993 1.00 33.03 287 GLY A O 1
ATOM 2318 N N . ALA A 1 288 ? -44.112 -18.478 9.769 1.00 38.50 288 ALA A N 1
ATOM 2319 C CA . ALA A 1 288 ? -44.459 -19.042 11.074 1.00 38.50 288 ALA A CA 1
ATOM 2320 C C . ALA A 1 288 ? -43.491 -20.070 11.697 1.00 38.50 288 ALA A C 1
ATOM 2322 O O . ALA A 1 288 ? -43.769 -21.260 11.655 1.00 38.50 288 ALA A O 1
ATOM 2323 N N . GLN A 1 289 ? -42.423 -19.597 12.346 1.00 37.53 289 GLN A N 1
ATOM 2324 C CA . GLN A 1 289 ? -41.824 -20.177 13.564 1.00 37.53 289 GLN A CA 1
ATOM 2325 C C . GLN A 1 289 ? -40.580 -19.357 13.937 1.00 37.53 289 GLN A C 1
ATOM 2327 O O . GLN A 1 289 ? -39.450 -19.696 13.615 1.00 37.53 289 GLN A O 1
ATOM 2332 N N . ALA A 1 290 ? -40.792 -18.221 14.597 1.00 34.00 290 ALA A N 1
ATOM 2333 C CA . ALA A 1 290 ? -39.724 -17.494 15.285 1.00 34.00 290 ALA A CA 1
ATOM 2334 C C . ALA A 1 290 ? -40.304 -16.839 16.544 1.00 34.00 290 ALA A C 1
ATOM 2336 O O . ALA A 1 290 ? -40.264 -15.627 16.731 1.00 34.00 290 ALA A O 1
ATOM 2337 N N . VAL A 1 291 ? -40.915 -17.671 17.387 1.00 39.25 291 VAL A N 1
ATOM 2338 C CA . VAL A 1 291 ? -41.141 -17.367 18.798 1.00 39.25 291 VAL A CA 1
ATOM 2339 C C . VAL A 1 291 ? -40.244 -18.328 19.558 1.00 39.25 291 VAL A C 1
ATOM 2341 O O . VAL A 1 291 ? -40.538 -19.515 19.632 1.00 39.25 291 VAL A O 1
ATOM 2344 N N . GLY A 1 292 ? -39.134 -17.809 20.075 1.00 36.34 292 GLY A N 1
ATOM 2345 C CA . GLY A 1 292 ? -38.238 -18.555 20.951 1.00 36.34 292 GLY A CA 1
ATOM 2346 C C . GLY A 1 292 ? -36.781 -18.443 20.544 1.00 36.34 292 GLY A C 1
ATOM 2347 O O . GLY A 1 292 ? -36.258 -19.359 19.939 1.00 36.34 292 GLY A O 1
ATOM 2348 N N . GLU A 1 293 ? -36.138 -17.334 20.908 1.00 37.09 293 GLU A N 1
ATOM 2349 C CA . GLU A 1 293 ? -34.748 -17.348 21.390 1.00 37.09 293 GLU A CA 1
ATOM 2350 C C . GLU A 1 293 ? -34.451 -16.026 22.119 1.00 37.09 293 GLU A C 1
ATOM 2352 O O . GLU A 1 293 ? -33.645 -15.184 21.734 1.00 37.09 293 GLU A O 1
ATOM 2357 N N . ALA A 1 294 ? -35.174 -15.832 23.223 1.00 37.34 294 ALA A N 1
ATOM 2358 C CA . ALA A 1 294 ? -34.685 -15.046 24.343 1.00 37.34 294 ALA A CA 1
ATOM 2359 C C . ALA A 1 294 ? -34.009 -16.026 25.314 1.00 37.34 294 ALA A C 1
ATOM 2361 O O . ALA A 1 294 ? -34.650 -16.980 25.744 1.00 37.34 294 ALA A O 1
ATOM 2362 N N . GLY A 1 295 ? -32.747 -15.783 25.691 1.00 33.19 295 GLY A N 1
ATOM 2363 C CA . GLY A 1 295 ? -32.195 -16.373 26.919 1.00 33.19 295 GLY A CA 1
ATOM 2364 C C . GLY A 1 295 ? -30.916 -17.206 26.834 1.00 33.19 295 GLY A C 1
ATOM 2365 O O . GLY A 1 295 ? -30.708 -18.048 27.698 1.00 33.19 295 GLY A O 1
ATOM 2366 N N . GLY A 1 296 ? -30.005 -16.961 25.891 1.00 31.02 296 GLY A N 1
ATOM 2367 C CA . GLY A 1 296 ? -28.638 -17.488 25.991 1.00 31.02 296 GLY A CA 1
ATOM 2368 C C . GLY A 1 296 ? -27.760 -16.644 26.925 1.00 31.02 296 GLY A C 1
ATOM 2369 O O . GLY A 1 296 ? -27.013 -15.788 26.456 1.00 31.02 296 GLY A O 1
ATOM 2370 N N . ARG A 1 297 ? -27.826 -16.856 28.250 1.00 35.69 297 ARG A N 1
ATOM 2371 C CA . ARG A 1 297 ? -26.845 -16.322 29.224 1.00 35.69 297 ARG A CA 1
ATOM 2372 C C . ARG A 1 297 ? -25.510 -17.074 29.102 1.00 35.69 297 ARG A C 1
ATOM 2374 O O . ARG A 1 297 ? -25.096 -17.775 30.017 1.00 35.69 297 ARG A O 1
ATOM 2381 N N . GLY A 1 298 ? -24.824 -16.924 27.975 1.00 39.12 298 GLY A N 1
ATOM 2382 C CA . GLY A 1 298 ? -23.394 -17.202 27.904 1.00 39.12 298 GLY A CA 1
ATOM 2383 C C . GLY A 1 298 ? -22.647 -16.004 28.477 1.00 39.12 298 GLY A C 1
ATOM 2384 O O . GLY A 1 298 ? -22.808 -14.892 27.977 1.00 39.12 298 GLY A O 1
ATOM 2385 N N . ALA A 1 299 ? -21.826 -16.202 29.509 1.00 38.03 299 ALA A N 1
ATOM 2386 C CA . ALA A 1 299 ? -20.920 -15.192 30.069 1.00 38.03 299 ALA A CA 1
ATOM 2387 C C . ALA A 1 299 ? -19.757 -14.846 29.106 1.00 38.03 299 ALA A C 1
ATOM 2389 O O . ALA A 1 299 ? -18.609 -14.684 29.515 1.00 38.03 299 ALA A O 1
ATOM 2390 N N . GLY A 1 300 ? -20.047 -14.755 27.805 1.00 52.53 300 GLY A N 1
ATOM 2391 C CA . GLY A 1 300 ? -19.129 -14.267 26.793 1.00 52.53 300 GLY A CA 1
ATOM 2392 C C . GLY A 1 300 ? -18.902 -12.782 27.025 1.00 52.53 300 GLY A C 1
ATOM 2393 O O . GLY A 1 300 ? -19.827 -11.969 26.960 1.00 52.53 300 GLY A O 1
ATOM 2394 N N . ARG A 1 301 ? -17.663 -12.422 27.345 1.00 61.78 301 ARG A N 1
ATOM 2395 C CA . ARG A 1 301 ? -17.252 -11.034 27.531 1.00 61.78 301 ARG A CA 1
ATOM 2396 C C . ARG A 1 301 ? -17.493 -10.293 26.209 1.00 61.78 301 ARG A C 1
ATOM 2398 O O . ARG A 1 301 ? -16.863 -10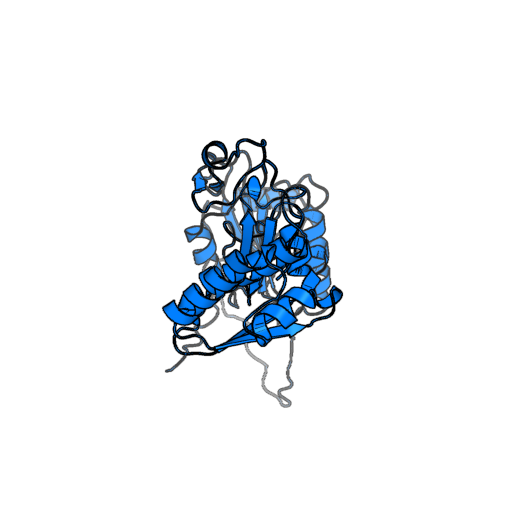.595 25.203 1.00 61.78 301 ARG A O 1
ATOM 2405 N N . ARG A 1 302 ? -18.456 -9.365 26.192 1.00 79.00 302 ARG A N 1
ATOM 2406 C CA . ARG A 1 302 ? -18.778 -8.568 24.998 1.00 79.00 302 ARG A CA 1
ATOM 2407 C C . ARG A 1 302 ? -17.547 -7.769 24.563 1.00 79.00 302 ARG A C 1
ATOM 2409 O O . ARG A 1 302 ? -16.889 -7.161 25.407 1.00 79.00 302 ARG A O 1
ATOM 2416 N N . VAL A 1 303 ? -17.267 -7.757 23.259 1.00 87.75 303 VAL A N 1
ATOM 2417 C CA . VAL A 1 303 ? -16.201 -6.932 22.674 1.00 87.75 303 VAL A CA 1
ATOM 2418 C C . VAL A 1 303 ? -16.526 -5.451 22.937 1.00 87.75 303 VAL A C 1
ATOM 2420 O O . VAL A 1 303 ? -17.646 -5.030 22.625 1.00 87.75 303 VAL A O 1
ATOM 2423 N N . PRO A 1 304 ? -15.613 -4.661 23.537 1.00 94.25 304 PRO A N 1
ATOM 2424 C CA . PRO A 1 304 ? -15.842 -3.240 23.789 1.00 94.25 304 PRO A CA 1
ATOM 2425 C C . PRO A 1 304 ? -16.095 -2.474 22.487 1.00 94.25 304 PRO A C 1
ATOM 2427 O O . PRO A 1 304 ? -15.482 -2.768 21.464 1.00 94.25 304 PRO A O 1
ATOM 2430 N N . VAL A 1 305 ? -16.976 -1.474 22.525 1.00 96.12 305 VAL A N 1
ATOM 2431 C CA . VAL A 1 305 ? -17.310 -0.636 21.363 1.00 96.12 305 VAL A CA 1
ATOM 2432 C C . VAL A 1 305 ? -17.071 0.820 21.723 1.00 96.12 305 VAL A C 1
ATOM 2434 O O . VAL A 1 305 ? -17.567 1.281 22.755 1.00 96.12 305 VAL A O 1
ATOM 2437 N N . LEU A 1 306 ? -16.329 1.535 20.878 1.00 97.44 306 LEU A N 1
ATOM 2438 C CA . LEU A 1 306 ? -16.084 2.960 21.068 1.00 97.44 306 LEU A CA 1
ATOM 2439 C C . LEU A 1 306 ? -17.318 3.787 20.701 1.00 97.44 306 LEU A C 1
ATOM 2441 O O . LEU A 1 306 ? -18.053 3.489 19.755 1.00 97.44 306 LEU A O 1
ATOM 2445 N N . SER A 1 307 ? -17.550 4.848 21.463 1.00 97.56 307 SER A N 1
ATOM 2446 C CA . SER A 1 307 ? -18.679 5.761 21.285 1.00 97.56 307 SER A CA 1
ATOM 2447 C C . SER A 1 307 ? -18.342 6.981 20.421 1.00 97.56 307 SER A C 1
ATOM 2449 O O . SER A 1 307 ? -19.257 7.657 19.939 1.00 97.56 307 SER A O 1
ATOM 2451 N N . GLY A 1 308 ? -17.052 7.255 20.210 1.00 97.06 308 GLY A N 1
ATOM 2452 C CA . GLY A 1 308 ? -16.556 8.494 19.612 1.00 97.06 308 GLY A CA 1
ATOM 2453 C C . GLY A 1 308 ? -16.565 9.677 20.587 1.00 97.06 308 GLY A C 1
ATOM 2454 O O . GLY A 1 308 ? -16.215 10.783 20.192 1.00 97.06 308 GLY A O 1
ATOM 2455 N N . ASP A 1 309 ? -16.972 9.468 21.845 1.00 98.12 309 ASP A N 1
ATOM 2456 C CA . ASP A 1 309 ? -16.852 10.457 22.917 1.00 98.12 309 ASP A CA 1
ATOM 2457 C C . ASP A 1 309 ? -15.533 10.243 23.662 1.00 98.12 309 ASP A C 1
ATOM 2459 O O . ASP A 1 309 ? -15.311 9.192 24.270 1.00 98.12 309 ASP A O 1
ATOM 2463 N N . ALA A 1 310 ? -14.667 11.254 23.638 1.00 96.44 310 ALA A N 1
ATOM 2464 C CA . ALA A 1 310 ? -13.309 11.161 24.161 1.00 96.44 310 ALA A CA 1
ATOM 2465 C C . ALA A 1 310 ? -13.261 10.731 25.636 1.00 96.44 310 ALA A C 1
ATOM 2467 O O . ALA A 1 310 ? -12.509 9.833 26.010 1.00 96.44 310 ALA A O 1
ATOM 2468 N N . GLN A 1 311 ? -14.091 11.329 26.499 1.00 96.69 311 GLN A N 1
ATOM 2469 C CA . GLN A 1 311 ? -14.055 11.045 27.936 1.00 96.69 311 GLN A CA 1
ATOM 2470 C C . GLN A 1 311 ? -14.572 9.646 28.271 1.00 96.69 311 GLN A C 1
ATOM 2472 O O . GLN A 1 311 ? -14.080 9.000 29.205 1.00 96.69 311 GLN A O 1
ATOM 2477 N N . ARG A 1 312 ? -15.607 9.190 27.566 1.00 97.31 312 ARG A N 1
ATOM 2478 C CA . ARG A 1 312 ? -16.164 7.851 27.736 1.00 97.31 312 ARG A CA 1
ATOM 2479 C C . ARG A 1 312 ? -15.209 6.792 27.205 1.00 97.31 312 ARG A C 1
ATOM 2481 O O . ARG A 1 312 ? -14.957 5.811 27.905 1.00 97.31 312 ARG A O 1
ATOM 2488 N N . ASP A 1 313 ? -14.655 7.008 26.019 1.00 97.50 313 ASP A N 1
ATOM 2489 C CA . ASP A 1 313 ? -13.754 6.058 25.373 1.00 97.50 313 ASP A CA 1
ATOM 2490 C C . ASP A 1 313 ? -12.430 5.954 26.137 1.00 97.50 313 ASP A C 1
ATOM 2492 O O . ASP A 1 313 ? -11.954 4.847 26.371 1.00 97.50 313 ASP A O 1
ATOM 2496 N N . ARG A 1 314 ? -11.891 7.062 26.664 1.00 95.31 314 ARG A N 1
ATOM 2497 C CA . ARG A 1 314 ? -10.710 7.033 27.542 1.00 95.31 314 ARG A CA 1
ATOM 2498 C C . ARG A 1 314 ? -10.923 6.167 28.782 1.00 95.31 314 ARG A C 1
ATOM 2500 O O . ARG A 1 314 ? -10.069 5.346 29.105 1.00 95.31 314 ARG A O 1
ATOM 2507 N N . ARG A 1 315 ? -12.069 6.326 29.459 1.00 95.25 315 ARG A N 1
ATOM 2508 C CA . ARG A 1 315 ? -12.440 5.517 30.637 1.00 95.25 315 ARG A CA 1
ATOM 2509 C C . ARG A 1 315 ? -12.613 4.041 30.292 1.00 95.25 315 ARG A C 1
ATOM 2511 O O . ARG A 1 315 ? -12.221 3.178 31.073 1.00 95.25 315 ARG A O 1
ATOM 2518 N N . LEU A 1 316 ? -13.199 3.754 29.130 1.00 94.94 316 LEU A N 1
ATOM 2519 C CA . LEU A 1 316 ? -13.331 2.391 28.626 1.00 94.94 316 LEU A CA 1
ATOM 2520 C C . LEU A 1 316 ? -11.950 1.765 28.393 1.00 94.94 316 LEU A C 1
ATOM 2522 O O . LEU A 1 316 ? -11.675 0.693 28.927 1.00 94.94 316 LEU A O 1
ATOM 2526 N N . LEU A 1 317 ? -11.086 2.446 27.635 1.00 94.19 317 LEU A N 1
ATOM 2527 C CA . LEU A 1 317 ? -9.764 1.955 27.247 1.00 94.19 317 LEU A CA 1
ATOM 2528 C C . LEU A 1 317 ? -8.835 1.773 28.453 1.00 94.19 317 LEU A C 1
ATOM 2530 O O . LEU A 1 317 ? -8.142 0.765 28.529 1.00 94.19 317 LEU A O 1
ATOM 2534 N N . SER A 1 318 ? -8.874 2.673 29.441 1.00 90.62 318 SER A N 1
ATOM 2535 C CA . SER A 1 318 ? -8.072 2.543 30.669 1.00 90.62 318 SER A CA 1
ATOM 2536 C C . SER A 1 318 ? -8.439 1.321 31.519 1.00 90.62 318 SER A C 1
ATOM 2538 O O . SER A 1 318 ? -7.647 0.886 32.348 1.00 90.62 318 SER A O 1
ATOM 2540 N N . GLY A 1 319 ? -9.657 0.793 31.351 1.00 89.62 319 GLY A N 1
ATOM 2541 C CA . GLY A 1 319 ? -10.129 -0.412 32.033 1.00 89.62 319 GLY A CA 1
ATOM 2542 C C . GLY A 1 319 ? -9.809 -1.711 31.287 1.00 89.62 319 GLY A C 1
ATOM 2543 O O . GLY A 1 319 ? -10.073 -2.798 31.811 1.00 89.62 319 GLY A O 1
ATOM 2544 N N . LEU A 1 320 ? -9.273 -1.630 30.064 1.00 89.19 320 LEU A N 1
ATOM 2545 C CA . LEU A 1 320 ? -8.870 -2.804 29.297 1.00 89.19 320 LEU A CA 1
ATOM 2546 C C . LEU A 1 320 ? -7.512 -3.303 29.786 1.00 89.19 320 LEU A C 1
ATOM 2548 O O . LEU A 1 320 ? -6.603 -2.525 30.066 1.00 89.19 320 LEU A O 1
ATOM 2552 N N . ARG A 1 321 ? -7.364 -4.628 29.878 1.00 81.31 321 ARG A N 1
ATOM 2553 C CA . ARG A 1 321 ? -6.030 -5.210 30.040 1.00 81.31 321 ARG A CA 1
ATOM 2554 C C . ARG A 1 321 ? -5.297 -5.103 28.696 1.00 81.31 321 ARG A C 1
ATOM 2556 O O . ARG A 1 321 ? -5.971 -5.178 27.662 1.00 81.31 321 ARG A O 1
ATOM 2563 N N . PRO A 1 322 ? -3.961 -4.975 28.707 1.00 69.94 322 PRO A N 1
ATOM 2564 C CA . PRO A 1 322 ? -3.159 -5.224 27.516 1.00 69.94 322 PRO A CA 1
ATOM 2565 C C . PRO A 1 322 ? -3.568 -6.575 26.903 1.00 69.94 322 PRO A C 1
ATOM 2567 O O . PRO A 1 322 ? -3.875 -7.513 27.643 1.00 69.94 322 PRO A O 1
ATOM 2570 N N . ASP A 1 323 ? -3.648 -6.638 25.576 1.00 64.38 323 ASP A N 1
ATOM 2571 C CA . ASP A 1 323 ? -3.869 -7.870 24.794 1.00 64.38 323 ASP A CA 1
ATOM 2572 C C . ASP A 1 323 ? -5.271 -8.506 24.851 1.00 64.38 323 ASP A C 1
ATOM 2574 O O . ASP A 1 323 ? -5.461 -9.663 24.474 1.00 64.38 323 ASP A O 1
ATOM 2578 N N . VAL A 1 324 ? -6.303 -7.784 25.291 1.00 55.62 324 VAL A N 1
ATOM 2579 C CA . VAL A 1 324 ? -7.659 -8.359 25.324 1.00 55.62 324 VAL A CA 1
ATOM 2580 C C . VAL A 1 324 ? -8.301 -8.381 23.940 1.00 55.62 324 VAL A C 1
ATOM 2582 O O . VAL A 1 324 ? -8.731 -7.332 23.478 1.00 55.62 324 VAL A O 1
ATOM 2585 N N . VAL A 1 325 ? -8.558 -9.587 23.415 1.00 54.72 325 VAL A N 1
ATOM 2586 C CA . VAL A 1 325 ? -9.809 -9.888 22.696 1.00 54.72 325 VAL A CA 1
ATOM 2587 C C . VAL A 1 325 ? -10.528 -11.028 23.436 1.00 54.72 325 VAL A C 1
ATOM 2589 O O . VAL A 1 325 ? -9.965 -12.114 23.584 1.00 54.72 325 VAL A O 1
ATOM 2592 N N . PRO A 1 326 ? -11.765 -10.845 23.931 1.00 49.31 326 PRO A N 1
ATOM 2593 C CA . PRO A 1 326 ? -12.612 -11.975 24.286 1.00 49.31 326 PRO A CA 1
ATOM 2594 C C . PRO A 1 326 ? -13.053 -12.708 23.013 1.00 49.31 326 PRO A C 1
ATOM 2596 O O . PRO A 1 326 ? -13.442 -12.060 22.046 1.00 49.31 326 PRO A O 1
ATOM 2599 N N . ALA A 1 327 ? -12.994 -14.044 23.017 1.00 45.22 327 ALA A N 1
ATOM 2600 C CA . ALA A 1 327 ? -13.315 -14.883 21.862 1.00 45.22 327 ALA A CA 1
ATOM 2601 C C . ALA A 1 327 ? -14.605 -14.424 21.155 1.00 45.22 327 ALA A C 1
ATOM 2603 O O . ALA A 1 327 ? -15.694 -14.449 21.735 1.00 45.22 327 ALA A O 1
ATOM 2604 N N . MET A 1 328 ? -14.481 -14.007 19.892 1.00 48.06 328 MET A N 1
ATOM 2605 C CA . MET A 1 328 ? -15.631 -13.856 19.010 1.00 48.06 328 MET A CA 1
ATOM 2606 C C . MET A 1 328 ? -16.114 -15.270 18.678 1.00 48.06 328 MET A C 1
ATOM 2608 O O . MET A 1 328 ? -15.537 -15.950 17.838 1.00 48.06 328 MET A O 1
ATOM 2612 N N . LEU A 1 329 ? -17.144 -15.734 19.390 1.00 43.88 329 LEU A N 1
ATOM 2613 C CA . LEU A 1 329 ? -17.890 -16.940 19.037 1.00 43.88 329 LEU A CA 1
ATOM 2614 C C . LEU A 1 329 ? -18.648 -16.670 17.732 1.00 43.88 329 LEU A C 1
ATOM 2616 O O . LEU A 1 329 ? -19.822 -16.310 17.756 1.00 43.88 329 LEU A O 1
ATOM 2620 N N . TYR A 1 330 ? -17.978 -16.817 16.596 1.00 48.75 330 TYR A N 1
ATOM 2621 C CA . TYR A 1 330 ? -18.654 -17.106 15.339 1.00 48.75 330 TYR A CA 1
ATOM 2622 C C . TYR A 1 330 ? -18.277 -18.530 14.960 1.00 48.75 330 TYR A C 1
ATOM 2624 O O . TYR A 1 330 ? -17.099 -18.880 14.919 1.00 48.75 330 TYR A O 1
ATOM 2632 N N . GLY A 1 331 ? -19.307 -19.371 14.833 1.00 43.78 331 GLY A N 1
ATOM 2633 C CA . GLY A 1 331 ? -19.177 -20.804 14.625 1.00 43.78 331 GLY A CA 1
ATOM 2634 C C . GLY A 1 331 ? -18.197 -21.111 13.504 1.00 43.78 331 GLY A C 1
ATOM 2635 O O . GLY A 1 331 ? -18.246 -20.500 12.439 1.00 43.78 331 GLY A O 1
ATOM 2636 N N . GLN A 1 332 ? -17.307 -22.061 13.774 1.00 33.88 332 GLN A N 1
ATOM 2637 C CA . GLN A 1 332 ? -16.458 -22.672 12.770 1.00 33.88 332 GLN A CA 1
ATOM 2638 C C . GLN A 1 332 ? -17.355 -23.197 11.644 1.00 33.88 332 GLN A C 1
ATOM 2640 O O . GLN A 1 332 ? -17.963 -24.260 11.773 1.00 33.88 332 GLN A O 1
ATOM 2645 N N . HIS A 1 333 ? -17.439 -22.478 10.527 1.00 36.34 333 HIS A N 1
ATOM 2646 C CA . HIS A 1 333 ? -17.760 -23.135 9.274 1.00 36.34 333 HIS A CA 1
ATOM 2647 C C . HIS A 1 333 ? -16.520 -23.932 8.893 1.00 36.34 333 HIS A C 1
ATOM 2649 O O . HIS A 1 333 ? -15.581 -23.430 8.286 1.00 36.34 333 HIS A O 1
ATOM 2655 N N . SER A 1 334 ? -16.517 -25.176 9.369 1.00 32.06 334 SER A N 1
ATOM 2656 C CA . SER A 1 334 ? -15.666 -26.245 8.880 1.00 32.06 334 SER A CA 1
ATOM 2657 C C . SER A 1 334 ? -15.770 -26.266 7.355 1.00 32.06 334 SER A C 1
ATOM 2659 O O . SER A 1 334 ? -16.814 -26.608 6.800 1.00 32.06 334 SER A O 1
ATOM 2661 N N . THR A 1 335 ? -14.702 -25.855 6.677 1.00 32.09 335 THR A N 1
ATOM 2662 C CA . THR A 1 335 ? -14.479 -26.220 5.283 1.00 32.09 335 THR A CA 1
ATOM 2663 C C . THR A 1 335 ? -14.158 -27.708 5.275 1.00 32.09 335 THR A C 1
ATOM 2665 O O . THR A 1 335 ? -13.044 -28.121 5.595 1.00 32.09 335 THR A O 1
ATOM 2668 N N . ALA A 1 336 ? -15.178 -28.518 5.001 1.00 32.38 336 ALA A N 1
ATOM 2669 C CA . ALA A 1 336 ? -14.992 -29.904 4.621 1.00 32.38 336 ALA A CA 1
ATOM 2670 C C . ALA A 1 336 ? -14.395 -29.942 3.205 1.00 32.38 336 ALA A C 1
ATOM 2672 O O . ALA A 1 336 ? -15.011 -29.399 2.293 1.00 32.38 336 ALA A O 1
ATOM 2673 N N . ALA A 1 337 ? -13.210 -30.562 3.132 1.00 36.12 337 ALA A N 1
ATOM 2674 C CA . ALA A 1 337 ? -12.491 -31.173 2.002 1.00 36.12 337 ALA A CA 1
ATOM 2675 C C . ALA A 1 337 ? -12.508 -30.473 0.633 1.00 36.12 337 ALA A C 1
ATOM 2677 O O . ALA A 1 337 ? -13.558 -30.490 -0.045 1.00 36.12 337 ALA A O 1
#

Secondary structure (DSSP, 8-state):
-EE-SSEEEEEETTEEEEEEPPGGGSTTTS-HHHHHHHHHHHHHHHHGGGGTTSEEEEEES-HHHHHHHHHT--S-GGGHHHHHHHHHHHHHTT-EEEEEE--GGG-HHHHHHHH------S---EE-HHHHHHHGGGSSS---EES---TT-TT-SSSSB--SSS-GGGS--TT-EEEE---TTSHHHHHHHHHHHHHHSTTT-EEEEEEE--TTSTTGGGGTT-EEEEEE-TT---EEEE-HHHHB-TTS-B---S-EEE--S-SS-EEEEEE-----S-----SS-------------PPPB--S-HHHHHHHHHTSPTT--------------

Radius of gyration: 24.71 Å; Cα contacts (8 Å, |Δi|>4): 610; chains: 1; bounding box: 70×47×69 Å

Solvent-accessible surface area (backbone atoms only — not comparable to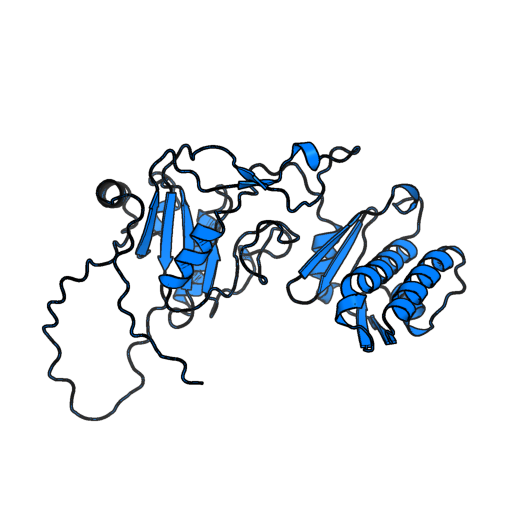 full-atom values): 19007 Å² total; per-residue (Å²): 64,34,48,43,59,53,23,14,6,40,62,55,94,65,46,40,46,71,45,77,48,55,80,78,52,11,59,87,69,36,56,68,68,46,34,36,33,39,35,51,26,50,48,43,59,69,50,28,76,83,39,49,71,35,71,46,78,47,51,28,62,47,65,66,42,28,48,32,47,62,64,72,51,75,88,55,76,86,44,46,69,41,50,53,49,33,52,49,36,29,61,76,26,47,40,51,66,42,46,43,79,43,63,62,87,79,37,52,61,12,52,33,42,25,69,60,75,46,61,94,65,93,63,61,55,22,68,42,64,73,62,56,60,56,49,56,79,74,45,97,60,72,74,64,31,26,47,45,25,50,77,57,41,68,54,42,91,45,69,40,62,17,16,89,57,46,43,50,90,76,52,87,51,58,62,33,28,35,35,31,51,56,50,82,93,46,44,50,59,53,52,52,52,48,52,54,29,31,70,76,29,31,59,55,10,30,39,34,38,52,39,71,71,53,57,89,45,91,46,34,52,72,46,40,69,23,28,45,47,36,40,39,58,58,59,38,85,48,43,28,29,58,49,60,84,82,28,57,42,97,88,72,38,40,60,89,64,76,62,62,39,77,73,58,53,34,94,50,28,37,37,30,33,35,39,72,46,49,73,72,88,73,82,86,77,82,75,94,83,87,84,84,88,85,79,85,85,65,90,68,60,74,70,52,63,36,70,33,43,44,74,61,36,51,56,52,58,74,71,52,58,74,74,47,62,57,81,77,88,65,82,83,78,75,81,78,130

pLDDT: mean 87.91, std 17.15, range [31.02, 98.75]

Foldseek 3Di:
DAADQFWWWDDDDLFIDIGGDDPCCGPPNHDRLQGGLLNVLVNLLVCLQVQFLHEDEAEDQDPSSQCCLAVLHDPPPRNVVSSVSNVVSCVVRVYDYHYDHDDVVVVQLRVLRNPDFAADDPQQKAWDLVVVVVVCQVAPDDADEEQEHDSRRLRPNDSHYAYPSRHSLPDQQALGEYEYADRQVCLLSNLVSLVVNCVVRLARGKYKYKHFLPLVDPSLLSQAFWFFQFKFAFQDFTIWHAPQVVQQDPVRTGHDDNDIDGPGTHRTMITITMRHRDNPPDDDDPDDDDDDDDDDPDPQDDGDGDHSNSVVVVVVSVPDDGPDDGRPPDDPPPPDD